Protein AF-A0A7T1HZ85-F1 (afdb_monomer_lite)

Foldseek 3Di:
DPLVVLLVVLQVLLVVLVVQLCVVVVVFFAAPVSCVVSPQDDPDPQWDFPLVSALVNAPNSLGATAEGECLQVFPVQADPWKHKFAQDDDPDVVVSVSRVSNDVSQQVSQHKHKYWFAAERHRHGDNHHHRGIDIAIKTFQADQVQRRITMITSDPVTNVLADAQVNQVPDQADDPPDPPDPDPPRDYDQVRLFSQLCVQQVHQAALFARDDSVQWGWAFLQDVVNRGDSHSLRTGTHGVLVNVCVVVLQWAADLPQQFIGGDPPDDSVNSNGPDRGNPSGPDHRDSVSRVVSVVVRD

Sequence (298 aa):
MTTSGAIQAERERRSEMWKAVQRIQVDRPLTADEVRQIGCYNGARGIWRDKASTAHLTPAGNGVCVGISSRGKYEDEIGEETGIYDYPSTKVPTYDQGDIDAMRAALSLEMPIFLIRDTNAQGAPVQGKGPRRRVDRVEFVADDPLSRSLIFTFSLGGRSDYRLPEDEQGSCFQERETKERQSTSKKRSQAAFRAAVISRYGERRCCLCDAPPEVIEAAHIVPVSNNGSDWSGNGLLVCRNHHALYDLGRWCLHPQHLEVVPATGHDLSSLQVIRSNVRHLRQSPDREALQWRWSRWA

Structure (mmCIF, N/CA/C/O backbone):
data_AF-A0A7T1HZ85-F1
#
_entry.id   AF-A0A7T1HZ85-F1
#
loop_
_atom_site.group_PDB
_atom_site.id
_atom_site.type_symbol
_atom_site.label_atom_id
_atom_site.label_alt_id
_atom_site.label_comp_id
_atom_site.label_asym_id
_atom_site.label_entity_id
_atom_site.label_seq_id
_atom_site.pdbx_PDB_ins_code
_atom_site.Cartn_x
_atom_site.Cartn_y
_atom_site.Cartn_z
_atom_site.occupancy
_atom_site.B_iso_or_equiv
_atom_site.auth_seq_id
_atom_site.auth_comp_id
_atom_site.auth_asym_id
_atom_site.auth_atom_id
_atom_site.pdbx_PDB_model_num
ATOM 1 N N . MET A 1 1 ? 28.005 -19.504 -8.881 1.00 55.91 1 MET A N 1
ATOM 2 C CA . MET A 1 1 ? 27.786 -18.265 -8.101 1.00 55.91 1 MET A CA 1
ATOM 3 C C . MET A 1 1 ? 26.893 -18.599 -6.920 1.00 55.91 1 MET A C 1
ATOM 5 O O . MET A 1 1 ? 25.975 -19.387 -7.098 1.00 55.91 1 MET A O 1
ATOM 9 N N . THR A 1 2 ? 27.169 -18.063 -5.731 1.00 71.25 2 THR A N 1
ATOM 10 C CA . THR A 1 2 ? 26.230 -18.154 -4.600 1.00 71.25 2 THR A CA 1
ATOM 11 C C . THR A 1 2 ? 24.975 -17.337 -4.920 1.00 71.25 2 THR A C 1
ATOM 13 O O . THR A 1 2 ? 25.056 -16.352 -5.657 1.00 71.25 2 THR A O 1
ATOM 16 N N . THR A 1 3 ? 23.818 -17.710 -4.366 1.00 75.62 3 THR A N 1
ATOM 17 C CA . THR A 1 3 ? 22.556 -16.968 -4.558 1.00 75.62 3 THR A CA 1
ATOM 18 C C . THR A 1 3 ? 22.708 -15.487 -4.195 1.00 75.62 3 THR A C 1
ATOM 20 O O . THR A 1 3 ? 22.220 -14.621 -4.911 1.00 75.62 3 THR A O 1
ATOM 23 N N . SER A 1 4 ? 23.480 -15.184 -3.145 1.00 81.50 4 SER A N 1
ATOM 24 C CA . SER A 1 4 ? 23.813 -13.811 -2.743 1.00 81.50 4 SER A CA 1
ATOM 25 C C . SER A 1 4 ? 24.600 -13.043 -3.819 1.00 81.50 4 SER A C 1
ATOM 27 O O . SER A 1 4 ? 24.253 -11.904 -4.122 1.00 81.50 4 SER A O 1
ATOM 29 N N . GLY A 1 5 ? 25.594 -13.669 -4.463 1.00 89.44 5 GLY A N 1
ATOM 30 C CA . GLY A 1 5 ? 26.354 -13.030 -5.543 1.00 89.44 5 GLY A CA 1
ATOM 31 C C . GLY A 1 5 ? 25.507 -12.740 -6.787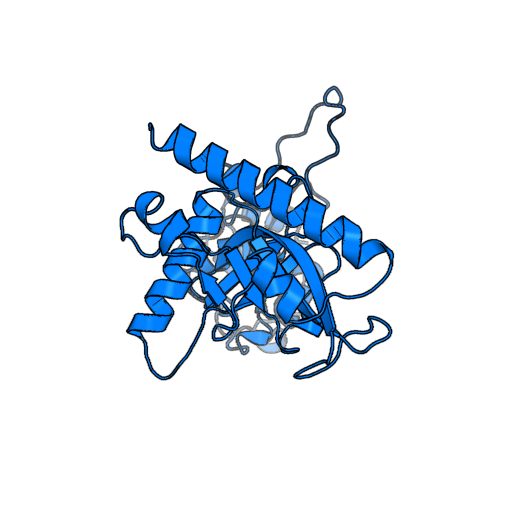 1.00 89.44 5 GLY A C 1
ATOM 32 O O . GLY A 1 5 ? 25.670 -11.699 -7.414 1.00 89.44 5 GLY A O 1
ATOM 33 N N . ALA A 1 6 ? 24.560 -13.623 -7.114 1.00 90.31 6 ALA A N 1
ATOM 34 C CA . ALA A 1 6 ? 23.644 -13.418 -8.235 1.00 90.31 6 ALA A CA 1
ATOM 35 C C . ALA A 1 6 ? 22.642 -12.275 -7.974 1.00 90.31 6 ALA A C 1
ATOM 37 O O . ALA A 1 6 ? 22.374 -11.469 -8.863 1.00 90.31 6 ALA A O 1
ATOM 38 N N . ILE A 1 7 ? 22.140 -12.157 -6.737 1.00 92.19 7 ILE A N 1
ATOM 39 C CA . ILE A 1 7 ? 21.288 -11.034 -6.313 1.00 92.19 7 ILE A CA 1
ATOM 40 C C . ILE A 1 7 ? 22.050 -9.708 -6.424 1.00 92.19 7 ILE A C 1
ATOM 42 O O . ILE A 1 7 ? 21.505 -8.733 -6.939 1.00 92.19 7 ILE A O 1
ATOM 46 N N . GLN A 1 8 ? 23.307 -9.666 -5.976 1.00 93.44 8 GLN A N 1
ATOM 47 C CA . GLN A 1 8 ? 24.131 -8.459 -6.054 1.00 93.44 8 GLN A CA 1
ATOM 48 C C . GLN A 1 8 ? 24.405 -8.039 -7.506 1.00 93.44 8 GLN A C 1
ATOM 50 O O . GLN A 1 8 ? 24.240 -6.867 -7.841 1.00 93.44 8 GLN A O 1
ATOM 55 N N . ALA A 1 9 ? 24.726 -8.991 -8.387 1.00 94.25 9 ALA A N 1
ATOM 56 C CA . ALA A 1 9 ? 24.907 -8.719 -9.813 1.00 94.25 9 ALA A CA 1
ATOM 57 C C . ALA A 1 9 ? 23.631 -8.146 -10.462 1.00 94.25 9 ALA A C 1
ATOM 59 O O . ALA A 1 9 ? 23.698 -7.207 -11.254 1.00 94.25 9 ALA A O 1
ATOM 60 N N . GLU A 1 10 ? 22.451 -8.655 -10.091 1.00 95.56 10 GLU A N 1
ATOM 61 C CA . GLU A 1 10 ? 21.177 -8.108 -10.570 1.00 95.56 10 GLU A CA 1
ATOM 62 C C . GLU A 1 10 ? 20.918 -6.686 -10.041 1.00 95.56 10 GLU A C 1
ATOM 64 O O . GLU A 1 10 ? 20.439 -5.831 -10.790 1.00 95.56 10 GLU A O 1
ATOM 69 N N . ARG A 1 11 ? 21.276 -6.386 -8.784 1.00 94.56 11 ARG A N 1
ATOM 70 C CA . ARG A 1 11 ? 21.202 -5.018 -8.234 1.00 94.56 11 ARG A CA 1
ATOM 71 C C . ARG A 1 11 ? 22.102 -4.052 -9.002 1.00 94.56 11 ARG A C 1
ATOM 73 O O . ARG A 1 11 ? 21.673 -2.943 -9.326 1.00 94.56 11 ARG A O 1
ATOM 80 N N . GLU A 1 12 ? 23.326 -4.471 -9.312 1.00 95.81 12 GLU A N 1
ATOM 81 C CA . GLU A 1 12 ? 24.286 -3.686 -10.096 1.00 95.81 12 GLU A CA 1
ATOM 82 C C . GLU A 1 12 ? 23.770 -3.430 -11.511 1.00 95.81 12 GLU A C 1
ATOM 84 O O . GLU A 1 12 ? 23.712 -2.272 -11.931 1.00 95.81 12 GLU A O 1
ATOM 89 N N . ARG A 1 13 ? 23.255 -4.464 -12.188 1.00 95.94 13 ARG A N 1
ATOM 90 C CA . ARG A 1 13 ? 22.614 -4.326 -13.502 1.00 95.94 13 ARG A CA 1
ATOM 91 C C . ARG A 1 13 ? 21.496 -3.283 -13.475 1.00 95.94 13 ARG A C 1
ATOM 93 O O . ARG A 1 13 ? 21.460 -2.389 -14.317 1.00 95.94 13 ARG A O 1
ATOM 100 N N . ARG A 1 14 ? 20.601 -3.333 -12.483 1.00 96.00 14 ARG A N 1
ATOM 101 C CA . ARG A 1 14 ? 19.508 -2.349 -12.354 1.00 96.00 14 ARG A CA 1
ATOM 102 C C . ARG A 1 14 ? 20.009 -0.942 -12.022 1.00 96.00 14 ARG A C 1
ATOM 104 O O . ARG A 1 14 ? 19.419 0.034 -12.480 1.00 96.00 14 ARG A O 1
ATOM 111 N N . SER A 1 15 ? 21.107 -0.815 -11.278 1.00 95.88 15 SER A N 1
ATOM 112 C CA . SER A 1 15 ? 21.771 0.475 -11.043 1.00 95.88 15 SER A CA 1
ATOM 113 C C . SER A 1 15 ? 22.301 1.083 -12.348 1.00 95.88 15 SER A C 1
ATOM 115 O O . SER A 1 15 ? 22.108 2.273 -12.606 1.00 95.88 15 SER A O 1
ATOM 117 N N . GLU A 1 16 ? 22.904 0.274 -13.220 1.00 97.50 16 GLU A N 1
ATOM 118 C CA . GLU A 1 16 ? 23.366 0.713 -14.543 1.00 97.50 16 GLU A CA 1
ATOM 119 C C . GLU A 1 16 ? 22.211 1.100 -15.469 1.00 97.50 16 GLU A C 1
ATOM 121 O O . GLU A 1 16 ? 22.266 2.153 -16.110 1.00 97.50 16 GLU A O 1
ATOM 126 N N . MET A 1 17 ? 21.134 0.309 -15.479 1.00 97.12 17 MET A N 1
ATOM 127 C CA . MET A 1 17 ? 19.901 0.631 -16.206 1.00 97.12 17 MET A CA 1
ATOM 128 C C . MET A 1 17 ? 19.331 1.979 -15.754 1.00 97.12 17 MET A C 1
ATOM 130 O O . MET A 1 17 ? 18.986 2.817 -16.587 1.00 97.12 17 MET A O 1
ATOM 134 N N . TRP A 1 18 ? 19.289 2.234 -14.441 1.00 97.12 18 TRP A N 1
ATOM 135 C CA . TRP A 1 18 ? 18.816 3.510 -13.905 1.00 97.12 18 TRP A CA 1
ATOM 136 C C . TRP A 1 18 ? 19.696 4.687 -14.337 1.00 97.12 18 TRP A C 1
ATOM 138 O O . TRP A 1 18 ? 19.176 5.703 -14.796 1.00 97.12 18 TRP A O 1
ATOM 148 N N . LYS A 1 19 ? 21.026 4.538 -14.292 1.00 97.00 19 LYS A N 1
ATOM 149 C CA . LYS A 1 19 ? 21.954 5.561 -14.805 1.00 97.00 19 LYS A CA 1
ATOM 150 C C . LYS A 1 19 ? 21.716 5.842 -16.292 1.00 97.00 19 LYS A C 1
ATOM 152 O O . LYS A 1 19 ? 21.763 7.000 -16.701 1.00 97.00 19 LYS A O 1
ATOM 157 N N . ALA A 1 20 ? 21.460 4.813 -17.103 1.00 97.44 20 ALA A N 1
ATOM 158 C CA . ALA A 1 20 ? 21.151 4.976 -18.524 1.00 97.44 20 ALA A CA 1
ATOM 159 C C . ALA A 1 20 ? 19.837 5.744 -18.743 1.00 97.44 20 ALA A C 1
ATOM 161 O O . ALA A 1 20 ? 19.798 6.658 -19.565 1.00 97.44 20 ALA A O 1
ATOM 162 N N . VAL A 1 21 ? 18.796 5.438 -17.958 1.00 97.12 21 VAL A N 1
ATOM 163 C CA . VAL A 1 21 ? 17.535 6.196 -17.958 1.00 97.12 21 VAL A CA 1
ATOM 164 C C . VAL A 1 21 ? 17.783 7.663 -17.615 1.00 97.12 21 VAL A C 1
ATOM 166 O O . VAL A 1 21 ? 17.348 8.538 -18.359 1.00 97.12 21 VAL A O 1
ATOM 169 N N . GLN A 1 22 ? 18.510 7.946 -16.531 1.00 96.44 22 GLN A N 1
ATOM 170 C CA . GLN A 1 22 ? 18.759 9.316 -16.068 1.00 96.44 22 GLN A CA 1
ATOM 171 C C . GLN A 1 22 ? 19.492 10.171 -17.109 1.00 96.44 22 GLN A C 1
ATOM 173 O O . GLN A 1 22 ? 19.129 11.330 -17.295 1.00 96.44 22 GLN A O 1
ATOM 178 N N . ARG A 1 23 ? 20.471 9.601 -17.827 1.00 96.69 23 ARG A N 1
ATOM 179 C CA . ARG A 1 23 ? 21.206 10.312 -18.890 1.00 96.69 23 ARG A CA 1
ATOM 180 C C . ARG A 1 23 ? 20.311 10.801 -20.026 1.00 96.69 23 ARG A C 1
ATOM 182 O O . ARG A 1 23 ? 20.637 11.803 -20.638 1.00 96.69 23 ARG A O 1
ATOM 189 N N . ILE A 1 24 ? 19.227 10.090 -20.330 1.00 95.81 24 ILE A N 1
ATOM 190 C CA . ILE A 1 24 ? 18.283 10.487 -21.385 1.00 95.81 24 ILE A CA 1
ATOM 191 C C . ILE A 1 24 ? 17.201 11.397 -20.797 1.00 95.81 24 ILE A C 1
ATOM 193 O O . ILE A 1 24 ? 16.845 12.419 -21.383 1.00 95.81 24 ILE A O 1
ATOM 197 N N . GLN A 1 25 ? 16.685 11.024 -19.623 1.00 94.25 25 GLN A N 1
ATOM 198 C CA . GLN A 1 25 ? 15.526 11.659 -19.004 1.00 94.25 25 GLN A CA 1
ATOM 199 C C . GLN A 1 25 ? 15.795 13.063 -18.458 1.00 94.25 25 GLN A C 1
ATOM 201 O O . GLN A 1 25 ? 14.840 13.795 -18.212 1.00 94.25 25 GLN A O 1
ATOM 206 N N . VAL A 1 26 ? 17.068 13.438 -18.285 1.00 93.00 26 VAL A N 1
ATOM 207 C CA . VAL A 1 26 ? 17.470 14.807 -17.932 1.00 93.00 26 VAL A CA 1
ATOM 208 C C . VAL A 1 26 ? 17.082 15.820 -19.015 1.00 93.00 26 VAL A C 1
ATOM 210 O O . VAL A 1 26 ? 16.655 16.920 -18.680 1.00 93.00 26 VAL A O 1
ATOM 213 N N . ASP A 1 27 ? 17.150 15.426 -20.290 1.00 92.81 27 ASP A N 1
ATOM 214 C CA . ASP A 1 27 ? 16.846 16.308 -21.422 1.00 92.81 27 ASP A CA 1
ATOM 215 C C . ASP A 1 27 ? 15.416 16.115 -21.931 1.00 92.81 27 ASP A C 1
ATOM 217 O O . ASP A 1 27 ? 14.747 17.067 -22.338 1.00 92.81 27 ASP A O 1
ATOM 221 N N . ARG A 1 28 ? 14.942 14.861 -21.964 1.00 93.62 28 ARG A N 1
ATOM 222 C CA . ARG A 1 28 ? 13.619 14.525 -22.500 1.00 93.62 28 ARG A CA 1
ATOM 223 C C . ARG A 1 28 ? 13.087 13.178 -22.014 1.00 93.62 28 ARG A C 1
ATOM 225 O O . ARG A 1 28 ? 13.854 12.249 -21.784 1.00 93.62 28 ARG A O 1
ATOM 232 N N . PRO A 1 29 ? 11.762 12.980 -22.024 1.00 94.00 29 PRO A N 1
ATOM 233 C CA . PRO A 1 29 ? 11.167 11.655 -21.890 1.00 94.00 29 PRO A CA 1
ATOM 234 C C . PRO A 1 29 ? 11.715 10.627 -22.900 1.00 94.00 29 PRO A C 1
ATOM 236 O O . PRO A 1 29 ? 11.998 10.940 -24.070 1.00 94.00 29 PRO A O 1
ATOM 239 N N . LEU A 1 30 ? 11.796 9.369 -22.468 1.00 95.81 30 LEU A N 1
ATOM 240 C CA . LEU A 1 30 ? 12.280 8.262 -23.287 1.00 95.81 30 LEU A CA 1
ATOM 241 C C . LEU A 1 30 ? 11.233 7.852 -24.329 1.00 95.81 30 LEU A C 1
ATOM 243 O O . LEU A 1 30 ? 10.028 8.032 -24.156 1.00 95.81 30 LEU A O 1
ATOM 247 N N . THR A 1 31 ? 11.678 7.279 -25.436 1.00 94.44 31 THR A N 1
ATOM 248 C CA . THR A 1 31 ? 10.821 6.535 -26.364 1.00 94.44 31 THR A CA 1
ATOM 249 C C . THR A 1 31 ? 10.589 5.116 -25.843 1.00 94.44 31 THR A C 1
ATOM 251 O O . THR A 1 31 ? 11.347 4.603 -25.022 1.00 94.44 31 THR A O 1
ATOM 254 N N . ALA A 1 32 ? 9.548 4.440 -26.336 1.00 92.06 32 ALA A N 1
ATOM 255 C CA . ALA A 1 32 ? 9.304 3.044 -25.966 1.00 92.06 32 ALA A CA 1
ATOM 256 C C . ALA A 1 32 ? 10.457 2.105 -26.372 1.00 92.06 32 ALA A C 1
ATOM 258 O O . ALA A 1 32 ? 10.652 1.084 -25.721 1.00 92.06 32 ALA A O 1
ATOM 259 N N . ASP A 1 33 ? 11.201 2.437 -27.431 1.00 94.25 33 ASP A N 1
ATOM 260 C CA . ASP A 1 33 ? 12.333 1.632 -27.889 1.00 94.25 33 ASP A CA 1
ATOM 261 C C . ASP A 1 33 ? 13.553 1.792 -26.977 1.00 94.25 33 ASP A C 1
ATOM 263 O O . ASP A 1 33 ? 14.119 0.798 -26.540 1.00 94.25 33 ASP A O 1
ATOM 267 N N . GLU A 1 34 ? 13.876 3.021 -26.565 1.00 96.06 34 GLU A N 1
ATOM 268 C CA . GLU A 1 34 ? 14.946 3.283 -25.589 1.00 96.06 34 GLU A CA 1
ATOM 269 C C . GLU A 1 34 ? 14.701 2.536 -24.268 1.00 96.06 34 GLU A C 1
ATOM 271 O O . GLU A 1 34 ? 15.607 1.901 -23.733 1.00 96.06 34 GLU A O 1
ATOM 276 N N . VAL A 1 35 ? 13.457 2.530 -23.770 1.00 95.06 35 VAL A N 1
ATOM 277 C CA . VAL A 1 35 ? 13.087 1.776 -22.557 1.00 95.06 35 VAL A CA 1
ATOM 278 C C . VAL A 1 35 ? 13.312 0.265 -22.731 1.00 95.06 35 VAL A C 1
ATOM 280 O O . VAL A 1 35 ? 13.737 -0.402 -21.782 1.00 95.06 35 VAL A O 1
ATOM 283 N N . ARG A 1 36 ? 13.053 -0.282 -23.929 1.00 94.31 36 ARG A N 1
ATOM 284 C CA . ARG A 1 36 ? 13.295 -1.700 -24.249 1.00 94.31 36 ARG A CA 1
ATOM 285 C C . ARG A 1 36 ? 14.775 -2.020 -24.371 1.00 94.31 36 ARG A C 1
ATOM 287 O O . ARG A 1 36 ? 15.202 -3.025 -23.818 1.00 94.31 36 ARG A O 1
ATOM 294 N N . GLN A 1 37 ? 15.543 -1.174 -25.055 1.00 94.88 37 GLN A N 1
ATOM 295 C CA . GLN A 1 37 ? 16.983 -1.357 -25.247 1.00 94.88 37 GLN A CA 1
ATOM 296 C C . GLN A 1 37 ? 17.743 -1.316 -23.917 1.00 94.88 37 GLN A C 1
ATOM 298 O O . GLN A 1 37 ? 18.643 -2.121 -23.703 1.00 94.88 37 GLN A O 1
ATOM 303 N N . ILE A 1 38 ? 17.342 -0.434 -22.994 1.00 96.06 38 ILE A N 1
ATOM 304 C CA . ILE A 1 38 ? 17.891 -0.400 -21.628 1.00 96.06 38 ILE A CA 1
ATOM 305 C C . ILE A 1 38 ? 17.455 -1.641 -20.824 1.00 96.06 38 ILE A C 1
ATOM 307 O O . ILE A 1 38 ? 18.130 -2.044 -19.882 1.00 96.06 38 ILE A O 1
ATOM 311 N N . GLY A 1 39 ? 16.333 -2.267 -21.188 1.00 94.19 39 GLY A N 1
ATOM 312 C CA . GLY A 1 39 ? 15.799 -3.464 -20.535 1.00 94.19 39 GLY A CA 1
ATOM 313 C C . GLY A 1 39 ? 14.816 -3.181 -19.396 1.00 94.19 39 GLY A C 1
ATOM 314 O O . GLY A 1 39 ? 14.358 -4.118 -18.740 1.00 94.19 39 GLY A O 1
ATOM 315 N N . CYS A 1 40 ? 14.458 -1.914 -19.150 1.00 93.19 40 CYS A N 1
ATOM 316 C CA . CYS A 1 40 ? 13.533 -1.527 -18.077 1.00 93.19 40 CYS A CA 1
ATOM 317 C C . CYS A 1 40 ? 12.125 -2.096 -18.291 1.00 93.19 40 CYS A C 1
ATOM 319 O O . CYS A 1 40 ? 11.410 -2.366 -17.327 1.00 93.19 40 CYS A O 1
ATOM 321 N N . TYR A 1 41 ? 11.708 -2.269 -19.549 1.00 92.56 41 TYR A N 1
ATOM 322 C CA . TYR A 1 41 ? 10.375 -2.764 -19.877 1.00 92.56 41 TYR A CA 1
ATOM 323 C C . TYR A 1 41 ? 10.309 -3.343 -21.288 1.00 92.56 41 TYR A C 1
ATOM 325 O O . TYR A 1 41 ? 10.796 -2.712 -22.220 1.00 92.56 41 TYR A O 1
ATOM 333 N N . ASN A 1 42 ? 9.627 -4.479 -21.477 1.00 87.75 42 ASN A N 1
ATOM 334 C CA . ASN A 1 42 ? 9.455 -5.089 -22.804 1.00 87.75 42 ASN A CA 1
ATOM 335 C C . ASN A 1 42 ? 7.992 -5.279 -23.244 1.00 87.75 42 ASN A C 1
ATOM 337 O O . ASN A 1 42 ? 7.618 -6.280 -23.845 1.00 87.75 42 ASN A O 1
ATOM 341 N N . GLY A 1 43 ? 7.131 -4.297 -22.956 1.00 69.00 43 GLY A N 1
ATOM 342 C CA . GLY A 1 43 ? 5.795 -4.216 -23.569 1.00 69.00 43 GLY A CA 1
ATOM 343 C C . GLY A 1 43 ? 4.772 -5.249 -23.084 1.00 69.00 43 GLY A C 1
ATOM 344 O O . GLY A 1 43 ? 3.754 -5.454 -23.745 1.00 69.00 43 GLY A O 1
ATOM 345 N N . ALA A 1 44 ? 5.016 -5.879 -21.937 1.00 63.16 44 ALA A N 1
ATOM 346 C CA . ALA A 1 44 ? 4.104 -6.841 -21.334 1.00 63.16 44 ALA A CA 1
ATOM 347 C C . ALA A 1 44 ? 2.806 -6.184 -20.803 1.00 63.16 44 ALA A C 1
ATOM 349 O O . ALA A 1 44 ? 2.604 -4.968 -20.886 1.00 63.16 44 ALA A O 1
ATOM 350 N N . ARG A 1 45 ? 1.867 -7.003 -20.310 1.00 70.19 45 ARG A N 1
ATOM 351 C CA . ARG A 1 45 ? 0.503 -6.636 -19.864 1.00 70.19 45 ARG A CA 1
ATOM 352 C C . ARG A 1 45 ? 0.478 -5.812 -18.561 1.00 70.19 45 ARG A C 1
ATOM 354 O O . ARG A 1 45 ? -0.253 -6.139 -17.642 1.00 70.19 45 ARG A O 1
ATOM 361 N N . GLY A 1 46 ? 1.271 -4.748 -18.472 1.00 83.88 46 GLY A N 1
ATOM 362 C CA . GLY A 1 46 ? 1.439 -3.958 -17.251 1.00 83.88 46 GLY A CA 1
ATOM 363 C C . GLY A 1 46 ? 2.724 -4.332 -16.525 1.00 83.88 46 GLY A C 1
ATOM 364 O O . GLY A 1 46 ? 3.506 -3.438 -16.241 1.00 83.88 46 GLY A O 1
ATOM 365 N N . ILE A 1 47 ? 3.039 -5.620 -16.387 1.00 89.88 47 ILE A N 1
ATOM 366 C CA . ILE A 1 47 ? 4.188 -6.107 -15.606 1.00 89.88 47 ILE A CA 1
ATOM 367 C C . ILE A 1 47 ? 5.214 -6.784 -16.517 1.00 89.88 47 ILE A C 1
ATOM 369 O O . ILE A 1 47 ? 4.864 -7.645 -17.320 1.00 89.88 47 ILE A O 1
ATOM 373 N N . TRP A 1 48 ? 6.484 -6.399 -16.398 1.00 92.44 48 TRP A N 1
ATOM 374 C CA . TRP A 1 48 ? 7.618 -6.990 -17.104 1.00 92.44 48 TRP A CA 1
ATOM 375 C C . TRP A 1 48 ? 8.525 -7.742 -16.129 1.00 92.44 48 TRP A C 1
ATOM 377 O O . TRP A 1 48 ? 9.066 -7.163 -15.184 1.00 92.44 48 TRP A O 1
ATOM 387 N N . ARG A 1 49 ? 8.729 -9.031 -16.412 1.00 90.06 49 ARG A N 1
ATOM 388 C CA . ARG A 1 49 ? 9.647 -9.921 -15.697 1.00 90.06 49 ARG A CA 1
ATOM 389 C C . ARG A 1 49 ? 10.705 -10.443 -16.660 1.00 90.06 49 ARG A C 1
ATOM 391 O O . ARG A 1 49 ? 10.386 -11.098 -17.651 1.00 90.06 49 ARG A O 1
ATOM 398 N N . ASP A 1 50 ? 11.967 -10.166 -16.362 1.00 88.12 50 ASP A N 1
ATOM 399 C CA . ASP A 1 50 ? 13.094 -10.645 -17.161 1.00 88.12 50 ASP A CA 1
ATOM 400 C C . ASP A 1 50 ? 13.448 -12.076 -16.743 1.00 88.12 50 ASP A C 1
ATOM 402 O O . ASP A 1 50 ? 14.403 -12.322 -16.004 1.00 88.12 50 ASP A O 1
ATOM 406 N N . LYS A 1 51 ? 12.615 -13.036 -17.161 1.00 88.56 51 LYS A N 1
ATOM 407 C CA . LYS A 1 51 ? 12.756 -14.446 -16.769 1.00 88.56 51 LYS A CA 1
ATOM 408 C C . LYS A 1 51 ? 14.104 -15.029 -17.203 1.00 88.56 51 LYS A C 1
ATOM 410 O O . LYS A 1 51 ? 14.672 -15.826 -16.464 1.00 88.56 51 LYS A O 1
ATOM 415 N N . ALA A 1 52 ? 14.624 -14.616 -18.360 1.00 87.88 52 ALA A N 1
ATOM 416 C CA . ALA A 1 52 ? 15.908 -15.091 -18.870 1.00 87.88 52 ALA A CA 1
ATOM 417 C C . ALA A 1 52 ? 17.052 -14.756 -17.903 1.00 87.88 52 ALA A C 1
ATOM 419 O O . ALA A 1 52 ? 17.841 -15.635 -17.560 1.00 87.88 52 ALA A O 1
ATOM 420 N N . SER A 1 53 ? 17.082 -13.520 -17.402 1.00 87.31 53 SER A N 1
ATOM 421 C CA . SER A 1 53 ? 18.139 -13.067 -16.494 1.00 87.31 53 SER A CA 1
ATOM 422 C C . SER A 1 53 ? 17.874 -13.420 -15.030 1.00 87.31 53 SER A C 1
ATOM 424 O O . SER A 1 53 ? 18.819 -13.564 -14.267 1.00 87.31 53 SER A O 1
ATOM 426 N N . THR A 1 54 ? 16.612 -13.570 -14.608 1.00 92.56 54 THR A N 1
ATOM 427 C CA . THR A 1 54 ? 16.260 -13.595 -13.171 1.00 92.56 54 THR A CA 1
ATOM 428 C C . THR A 1 54 ? 15.582 -14.873 -12.676 1.00 92.56 54 THR A C 1
ATOM 430 O O . THR A 1 54 ? 15.371 -14.999 -11.472 1.00 92.56 54 THR A O 1
ATOM 433 N N . ALA A 1 55 ? 15.251 -15.848 -13.536 1.00 91.56 55 ALA A N 1
ATOM 434 C CA . ALA A 1 55 ? 14.555 -17.072 -13.103 1.00 91.56 55 ALA A CA 1
ATOM 435 C C . ALA A 1 55 ? 15.289 -17.805 -11.971 1.00 91.56 55 ALA A C 1
ATOM 437 O O . ALA A 1 55 ? 14.663 -18.215 -10.995 1.00 91.56 55 ALA A O 1
ATOM 438 N N . HIS A 1 56 ? 16.616 -17.900 -12.069 1.00 90.75 56 HIS A N 1
ATOM 439 C CA . HIS A 1 56 ? 17.473 -18.572 -11.092 1.00 90.75 56 HIS A CA 1
ATOM 440 C C . HIS A 1 56 ? 17.522 -17.882 -9.715 1.00 90.75 56 HIS A C 1
ATOM 442 O O . HIS A 1 56 ? 18.002 -18.481 -8.756 1.00 90.75 56 HIS A O 1
ATOM 448 N N . LEU A 1 57 ? 17.027 -16.643 -9.601 1.00 89.94 57 LEU A N 1
ATOM 449 C CA . LEU A 1 57 ? 16.942 -15.900 -8.339 1.00 89.94 57 LEU A CA 1
ATOM 450 C C . LEU A 1 57 ? 15.693 -16.261 -7.524 1.00 89.94 57 LEU A C 1
ATOM 452 O O . LEU A 1 57 ? 15.564 -15.841 -6.378 1.00 89.94 57 LEU A O 1
ATOM 456 N N . THR A 1 58 ? 14.756 -17.009 -8.112 1.00 87.94 58 THR A N 1
ATOM 457 C CA . THR A 1 58 ? 13.463 -17.326 -7.496 1.00 87.94 58 THR A CA 1
ATOM 458 C C . THR A 1 58 ? 13.255 -18.838 -7.419 1.00 87.94 58 THR A C 1
ATOM 460 O O . THR A 1 58 ? 13.478 -19.511 -8.425 1.00 87.94 58 THR A O 1
ATOM 463 N N . PRO A 1 59 ? 12.760 -19.395 -6.295 1.00 82.62 59 PRO A N 1
ATOM 464 C CA . PRO A 1 59 ? 12.552 -20.842 -6.165 1.00 82.62 59 PRO A CA 1
ATOM 465 C C . PRO A 1 59 ? 11.621 -21.432 -7.233 1.00 82.62 59 PRO A C 1
ATOM 467 O O . PRO A 1 59 ? 11.869 -22.515 -7.748 1.00 82.62 59 PRO A O 1
ATOM 470 N N . ALA A 1 60 ? 10.568 -20.695 -7.602 1.00 83.50 60 ALA A N 1
ATOM 471 C CA . ALA A 1 60 ? 9.590 -21.115 -8.608 1.00 83.50 60 ALA A CA 1
ATOM 472 C C . ALA A 1 60 ? 10.061 -20.901 -10.061 1.00 83.50 60 ALA A C 1
ATOM 474 O O . ALA A 1 60 ? 9.339 -21.232 -11.000 1.00 83.50 60 ALA A O 1
ATOM 475 N N . GLY A 1 61 ? 11.232 -20.290 -10.277 1.00 86.69 61 GLY A N 1
ATOM 476 C CA . GLY A 1 61 ? 11.730 -19.972 -11.616 1.00 86.69 61 GLY A CA 1
ATOM 477 C C . GLY A 1 61 ? 10.905 -18.919 -12.368 1.00 86.69 61 GLY A C 1
ATOM 478 O O . GLY A 1 61 ? 11.086 -18.761 -13.575 1.00 86.69 61 GLY A O 1
ATOM 479 N N . ASN A 1 62 ? 9.994 -18.207 -11.696 1.00 86.56 62 ASN A N 1
ATOM 480 C CA . ASN A 1 62 ? 9.121 -17.196 -12.304 1.00 86.56 62 ASN A CA 1
ATOM 481 C C . ASN A 1 62 ? 9.847 -15.879 -12.622 1.00 86.56 62 ASN A C 1
ATOM 483 O O . ASN A 1 62 ? 9.333 -15.087 -13.415 1.00 86.56 62 ASN A O 1
ATOM 487 N N . GLY A 1 63 ? 11.053 -15.690 -12.079 1.00 91.50 63 GLY A N 1
ATOM 488 C CA . GLY A 1 63 ? 11.849 -14.481 -12.248 1.00 91.50 63 GLY A CA 1
ATOM 489 C C . GLY A 1 63 ? 11.399 -13.353 -11.327 1.00 91.50 63 GLY A C 1
ATOM 490 O O . GLY A 1 63 ? 10.430 -13.475 -10.583 1.00 91.50 63 GLY A O 1
ATOM 491 N N . VAL A 1 64 ? 12.124 -12.244 -11.380 1.00 94.31 64 VAL A N 1
ATOM 492 C CA . VAL A 1 64 ? 11.886 -11.054 -10.563 1.00 94.31 64 VAL A CA 1
ATOM 493 C C . VAL A 1 64 ? 11.292 -9.967 -11.452 1.00 94.31 64 VAL A C 1
ATOM 495 O O . VAL A 1 64 ? 11.755 -9.746 -12.574 1.00 94.31 64 VAL A O 1
ATOM 498 N N . CYS A 1 65 ? 10.273 -9.263 -10.957 1.00 94.88 65 CYS A N 1
ATOM 499 C CA . CYS A 1 65 ? 9.721 -8.100 -11.645 1.00 94.88 65 CYS A CA 1
ATOM 500 C C . CYS A 1 65 ? 10.829 -7.062 -11.879 1.00 94.88 65 CYS A C 1
ATOM 502 O O . CYS A 1 65 ? 11.592 -6.751 -10.963 1.00 94.88 65 CYS A O 1
ATOM 504 N N . VAL A 1 66 ? 10.936 -6.546 -13.105 1.00 95.38 66 VAL A N 1
ATOM 505 C CA . VAL A 1 66 ? 11.904 -5.505 -13.493 1.00 95.38 66 VAL A CA 1
ATOM 506 C C . VAL A 1 66 ? 11.199 -4.176 -13.714 1.00 95.38 66 VAL A C 1
ATOM 508 O O . VAL A 1 66 ? 11.715 -3.145 -13.296 1.00 95.38 66 VAL A O 1
ATOM 511 N N . GLY A 1 67 ? 10.014 -4.185 -14.324 1.00 94.38 67 GLY A N 1
ATOM 512 C CA . GLY A 1 67 ? 9.277 -2.956 -14.582 1.00 94.38 67 GLY A CA 1
ATOM 513 C C . GLY A 1 67 ? 7.770 -3.139 -14.538 1.00 94.38 67 GLY A C 1
ATOM 514 O O . GLY A 1 67 ? 7.243 -4.176 -14.934 1.00 94.38 67 GLY A O 1
ATOM 515 N N . ILE A 1 68 ? 7.082 -2.102 -14.084 1.00 92.94 68 ILE A N 1
ATOM 516 C CA . ILE A 1 68 ? 5.625 -2.007 -14.033 1.00 92.94 68 ILE A CA 1
ATOM 517 C C . ILE A 1 68 ? 5.185 -0.787 -14.832 1.00 92.94 68 ILE A C 1
ATOM 519 O O . ILE A 1 68 ? 5.878 0.221 -14.873 1.00 92.94 68 ILE A O 1
ATOM 523 N N . SER A 1 69 ? 4.034 -0.856 -15.482 1.00 89.56 69 SER A N 1
ATOM 524 C CA . SER A 1 69 ? 3.465 0.258 -16.236 1.00 89.56 69 SER A CA 1
ATOM 525 C C . SER A 1 69 ? 2.144 0.671 -15.617 1.00 89.56 69 SER A C 1
ATOM 527 O O . SER A 1 69 ? 1.290 -0.186 -15.372 1.00 89.56 69 SER A O 1
ATOM 529 N N . SER A 1 70 ? 1.979 1.977 -15.385 1.00 79.00 70 SER A N 1
ATOM 530 C CA . SER A 1 70 ? 0.739 2.522 -14.829 1.00 79.00 70 SER A CA 1
ATOM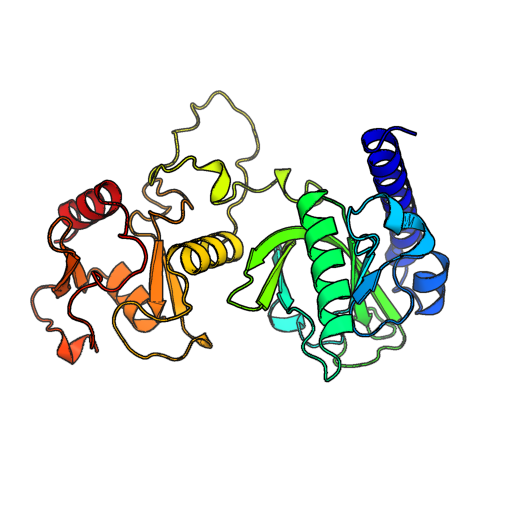 531 C C . SER A 1 70 ? -0.393 2.556 -15.858 1.00 79.00 70 SER A C 1
ATOM 533 O O . SER A 1 70 ? -1.557 2.466 -15.481 1.00 79.00 70 SER A O 1
ATOM 535 N N . ARG A 1 71 ? -0.062 2.696 -17.153 1.00 68.69 71 ARG A N 1
ATOM 536 C CA . ARG A 1 71 ? -1.007 2.882 -18.276 1.00 68.69 71 ARG A CA 1
ATOM 537 C C . ARG A 1 71 ? -2.098 3.939 -18.006 1.00 68.69 71 ARG A C 1
ATOM 539 O O . ARG A 1 71 ? -3.196 3.829 -18.543 1.00 68.69 71 ARG A O 1
ATOM 546 N N . GLY A 1 72 ? -1.817 4.919 -17.147 1.00 58.88 72 GLY A N 1
ATOM 547 C CA . GLY A 1 72 ? -2.771 5.946 -16.715 1.00 58.88 72 GLY A CA 1
ATOM 548 C C . GLY A 1 72 ? -3.790 5.516 -15.645 1.00 58.88 72 GLY A C 1
ATOM 549 O O . GLY A 1 72 ? -4.583 6.345 -15.229 1.00 58.88 72 GLY A O 1
ATOM 550 N N . LYS A 1 73 ? -3.788 4.258 -15.171 1.00 59.31 73 LYS A N 1
ATOM 551 C CA . LYS A 1 73 ? -4.765 3.753 -14.179 1.00 59.31 73 LYS A CA 1
ATOM 552 C C . LYS A 1 73 ? -4.492 4.234 -12.743 1.00 59.31 73 LYS A C 1
ATOM 554 O O . LYS A 1 73 ? -5.409 4.272 -11.939 1.00 59.31 73 LYS A O 1
ATOM 559 N N . TYR A 1 74 ? -3.248 4.599 -12.440 1.00 59.16 74 TYR A N 1
ATOM 560 C CA . TYR A 1 74 ? -2.783 4.879 -11.074 1.00 59.16 74 TYR A CA 1
ATOM 561 C C . TYR A 1 74 ? -2.321 6.324 -10.869 1.00 59.16 74 TYR A C 1
ATOM 563 O O . TYR A 1 74 ? -1.705 6.617 -9.856 1.00 59.16 74 TYR A O 1
ATOM 571 N N . GLU A 1 75 ? -2.536 7.233 -11.826 1.00 59.66 75 GLU A N 1
ATOM 572 C CA . GLU A 1 75 ? -1.971 8.590 -11.716 1.00 59.66 75 GLU A CA 1
ATOM 573 C C . GLU A 1 75 ? -2.508 9.360 -10.503 1.00 59.66 75 GLU A C 1
ATOM 575 O O . GLU A 1 75 ? -1.731 10.065 -9.867 1.00 59.66 75 GLU A O 1
ATOM 580 N N . ASP A 1 76 ? -3.766 9.127 -10.123 1.00 57.22 76 ASP A N 1
ATOM 581 C CA . ASP A 1 76 ? -4.396 9.757 -8.955 1.00 57.22 76 ASP A CA 1
ATOM 582 C C . ASP A 1 76 ? -4.087 9.035 -7.625 1.00 57.22 76 ASP A C 1
ATOM 584 O O . ASP A 1 76 ? -4.275 9.597 -6.548 1.00 57.22 76 ASP A O 1
ATOM 588 N N . GLU A 1 77 ? -3.604 7.788 -7.680 1.00 59.56 77 GLU A N 1
ATOM 589 C CA . GLU A 1 77 ? -3.300 6.945 -6.506 1.00 59.56 77 GLU A CA 1
ATOM 590 C C . GLU A 1 77 ? -1.796 6.901 -6.176 1.00 59.56 77 GLU A C 1
ATOM 592 O O . GLU A 1 77 ? -1.370 6.307 -5.180 1.00 59.56 77 GLU A O 1
ATOM 597 N N . ILE A 1 78 ? -0.972 7.525 -7.019 1.00 66.44 78 ILE A N 1
ATOM 598 C CA . ILE A 1 78 ? 0.466 7.673 -6.820 1.00 66.44 78 ILE A CA 1
ATOM 599 C C . ILE A 1 78 ? 0.703 9.006 -6.111 1.00 66.44 78 ILE A C 1
ATOM 601 O O . ILE A 1 78 ? 0.706 10.066 -6.733 1.00 66.44 78 ILE A O 1
ATOM 605 N N . GLY A 1 79 ? 0.918 8.942 -4.797 1.00 66.62 79 GLY A N 1
ATOM 606 C CA . GLY A 1 79 ? 1.359 10.095 -4.019 1.00 66.62 79 GLY A CA 1
ATOM 607 C C . GLY A 1 79 ? 2.801 10.497 -4.345 1.00 66.62 79 GLY A C 1
ATOM 608 O O . GLY A 1 79 ? 3.513 9.820 -5.089 1.00 66.62 79 GLY A O 1
ATOM 609 N N . GLU A 1 80 ? 3.261 11.594 -3.741 1.00 67.75 80 GLU A N 1
ATOM 610 C CA . GLU A 1 80 ? 4.624 12.107 -3.952 1.00 67.75 80 GLU A CA 1
ATOM 611 C C . GLU A 1 80 ? 5.713 11.146 -3.442 1.00 67.75 80 GLU A C 1
ATOM 613 O O . GLU A 1 80 ? 6.802 11.085 -4.012 1.00 67.75 80 GLU A O 1
ATOM 618 N N . GLU A 1 81 ? 5.421 10.367 -2.393 1.00 76.00 81 GLU A N 1
ATOM 619 C CA . GLU A 1 81 ? 6.407 9.493 -1.740 1.00 76.00 81 GLU A CA 1
ATOM 620 C C . GLU A 1 81 ? 6.145 7.996 -1.938 1.00 76.00 81 GLU A C 1
ATOM 622 O O . GLU A 1 81 ? 7.087 7.212 -2.076 1.00 76.00 81 GLU A O 1
ATOM 627 N N . THR A 1 82 ? 4.876 7.588 -1.961 1.00 85.50 82 THR A N 1
ATOM 628 C CA . THR A 1 82 ? 4.457 6.187 -2.097 1.00 85.50 82 THR A CA 1
ATOM 629 C C . THR A 1 82 ? 3.307 6.050 -3.083 1.00 85.50 82 THR A C 1
ATOM 631 O O . THR A 1 82 ? 2.466 6.942 -3.176 1.00 85.50 82 THR A O 1
ATOM 634 N N . GLY A 1 83 ? 3.226 4.906 -3.756 1.00 87.75 83 GLY A N 1
ATOM 635 C CA . GLY A 1 83 ? 2.103 4.540 -4.615 1.00 87.75 83 GLY A CA 1
ATOM 636 C C . GLY A 1 83 ? 1.636 3.109 -4.374 1.00 87.75 83 GLY A C 1
ATOM 637 O O . GLY A 1 83 ? 2.330 2.306 -3.744 1.00 87.75 83 GLY A O 1
ATOM 638 N N . ILE A 1 84 ? 0.447 2.796 -4.881 1.00 88.69 84 ILE A N 1
ATOM 639 C CA . ILE A 1 84 ? -0.148 1.458 -4.840 1.00 88.69 84 ILE A CA 1
ATOM 640 C C . ILE A 1 84 ? -0.203 0.909 -6.267 1.00 88.69 84 ILE A C 1
ATOM 642 O O . ILE A 1 84 ? -0.462 1.641 -7.221 1.00 88.69 84 ILE A O 1
ATOM 646 N N . TYR A 1 85 ? 0.086 -0.381 -6.427 1.00 90.06 85 TYR A N 1
ATOM 647 C CA . TYR A 1 85 ? -0.042 -1.089 -7.694 1.00 90.06 85 TYR A CA 1
ATOM 648 C C . TYR A 1 85 ? -0.870 -2.356 -7.502 1.00 90.06 85 TYR A C 1
ATOM 650 O O . TYR A 1 85 ? -0.464 -3.256 -6.761 1.00 90.06 85 TYR A O 1
ATOM 658 N N . ASP A 1 86 ? -2.015 -2.447 -8.178 1.00 87.94 86 ASP A N 1
ATOM 659 C CA . ASP A 1 86 ? -2.860 -3.638 -8.077 1.00 87.94 86 ASP A CA 1
ATOM 660 C C . ASP A 1 86 ? -2.200 -4.849 -8.730 1.00 87.94 86 ASP A C 1
ATOM 662 O O . ASP A 1 86 ? -1.529 -4.769 -9.763 1.00 87.94 86 ASP A O 1
ATOM 666 N N . TYR A 1 87 ? -2.498 -6.014 -8.181 1.00 86.06 87 TYR A N 1
ATOM 667 C CA . TYR A 1 87 ? -2.256 -7.272 -8.849 1.00 86.06 87 TYR A CA 1
ATOM 668 C C . TYR A 1 87 ? -3.018 -7.351 -10.172 1.00 86.06 87 TYR A C 1
ATOM 670 O O . TYR A 1 87 ? -4.159 -6.880 -10.278 1.00 86.06 87 TYR A O 1
ATOM 678 N N . PRO A 1 88 ? -2.450 -8.047 -11.169 1.00 82.69 88 PRO A N 1
ATOM 679 C CA . PRO A 1 88 ? -3.179 -8.350 -12.382 1.00 82.69 88 PRO A CA 1
ATOM 680 C C . PRO A 1 88 ? -4.438 -9.165 -12.049 1.00 82.69 88 PRO A C 1
ATOM 682 O O . PRO A 1 88 ? -4.466 -10.018 -11.157 1.00 82.69 88 PRO A O 1
ATOM 685 N N . SER A 1 89 ? -5.511 -8.852 -12.768 1.00 75.81 89 SER A N 1
ATOM 686 C CA . SER A 1 89 ? -6.770 -9.590 -12.750 1.00 75.81 89 SER A CA 1
ATOM 687 C C . SER A 1 89 ? -7.207 -9.745 -14.199 1.00 75.81 89 SER A C 1
ATOM 689 O O . SER A 1 89 ? -7.906 -8.898 -14.761 1.00 75.81 89 SER A O 1
ATOM 691 N N . THR A 1 90 ? -6.665 -10.762 -14.862 1.00 70.69 90 THR A N 1
ATOM 692 C CA . THR A 1 90 ? -6.917 -11.044 -16.272 1.00 70.69 90 THR A CA 1
ATOM 693 C C . THR A 1 90 ? -7.722 -12.328 -16.433 1.00 70.69 90 THR A C 1
ATOM 695 O O . THR A 1 90 ? -7.960 -13.088 -15.499 1.00 70.69 90 THR A O 1
ATOM 698 N N . LYS A 1 91 ? -8.166 -12.598 -17.666 1.00 66.31 91 LYS A N 1
ATOM 699 C CA . LYS A 1 91 ? -8.908 -13.825 -17.993 1.00 66.31 91 LYS A CA 1
ATOM 700 C C . LYS A 1 91 ? -8.049 -15.101 -17.912 1.00 66.31 91 LYS A C 1
ATOM 702 O O . LYS A 1 91 ? -8.581 -16.178 -18.155 1.00 66.31 91 LYS A O 1
ATOM 707 N N . VAL A 1 92 ? -6.743 -15.000 -17.628 1.00 68.62 92 VAL A N 1
ATOM 708 C CA . VAL A 1 92 ? -5.805 -16.137 -17.580 1.00 68.62 92 VAL A CA 1
ATOM 709 C C . VAL A 1 92 ? -5.134 -16.203 -16.195 1.00 68.62 92 VAL A C 1
ATOM 711 O O . VAL A 1 92 ? -4.034 -15.674 -16.024 1.00 68.62 92 VAL A O 1
ATOM 714 N N . PRO A 1 93 ? -5.755 -16.882 -15.210 1.00 65.31 93 PRO A N 1
ATOM 715 C CA . PRO A 1 93 ? -5.327 -16.839 -13.805 1.00 65.31 93 PRO A CA 1
ATOM 716 C C . PRO A 1 93 ? -3.899 -17.338 -13.540 1.00 65.31 93 PRO A C 1
ATOM 718 O O . PRO A 1 93 ? -3.215 -16.840 -12.651 1.00 65.31 93 PRO A O 1
ATOM 721 N N . THR A 1 94 ? -3.414 -18.313 -14.313 1.00 63.59 94 THR A N 1
ATOM 722 C CA . THR A 1 94 ? -2.058 -18.871 -14.152 1.00 63.59 94 THR A CA 1
ATOM 723 C C . THR A 1 94 ? -0.962 -17.880 -14.534 1.00 63.59 94 THR A C 1
ATOM 725 O O . THR A 1 94 ? 0.117 -17.890 -13.944 1.00 63.59 94 THR A O 1
ATOM 728 N N . TYR A 1 95 ? -1.229 -17.009 -15.509 1.00 63.50 95 TYR A N 1
ATOM 729 C CA . TYR A 1 95 ? -0.297 -15.960 -15.908 1.00 63.50 95 TYR A CA 1
ATOM 730 C C . TYR A 1 95 ? -0.220 -14.876 -14.830 1.00 63.50 95 TYR A C 1
ATOM 732 O O . TYR A 1 95 ? 0.878 -14.469 -14.453 1.00 63.50 95 TYR A O 1
ATOM 740 N N . ASP A 1 96 ? -1.380 -14.490 -14.290 1.00 79.81 96 ASP A N 1
ATOM 741 C CA . ASP A 1 96 ? -1.482 -13.517 -13.204 1.00 79.81 96 ASP A CA 1
ATOM 742 C C . ASP A 1 96 ? -0.684 -13.973 -11.980 1.00 79.81 96 ASP A C 1
ATOM 744 O O . ASP A 1 96 ? 0.048 -13.176 -11.401 1.00 79.81 96 ASP A O 1
ATOM 748 N N . GLN A 1 97 ? -0.741 -15.265 -11.636 1.00 83.56 97 GLN A N 1
ATOM 749 C CA . GLN A 1 97 ? 0.045 -15.805 -10.526 1.00 83.56 97 GLN A CA 1
ATOM 750 C C . GLN A 1 97 ? 1.552 -15.641 -10.753 1.00 83.56 97 GLN A C 1
ATOM 752 O O . GLN A 1 97 ? 2.263 -15.225 -9.846 1.00 83.56 97 GLN A O 1
ATOM 757 N N . GLY A 1 98 ? 2.043 -15.897 -11.968 1.00 86.94 98 GLY A N 1
ATOM 758 C 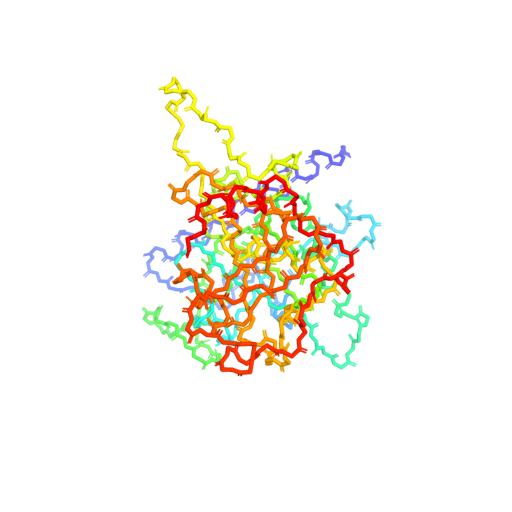CA . GLY A 1 98 ? 3.463 -15.733 -12.281 1.00 86.94 98 GLY A CA 1
ATOM 759 C C . GLY A 1 98 ? 3.947 -14.280 -12.215 1.00 86.94 98 GLY A C 1
ATOM 760 O O . GLY A 1 98 ? 5.106 -14.043 -11.871 1.00 86.94 98 GLY A O 1
ATOM 761 N N . ASP A 1 99 ? 3.083 -13.318 -12.538 1.00 89.31 99 ASP A N 1
ATOM 762 C CA . ASP A 1 99 ? 3.381 -11.891 -12.406 1.00 89.31 99 ASP A CA 1
ATOM 763 C C . ASP A 1 99 ? 3.330 -11.445 -10.932 1.00 89.31 99 ASP A C 1
ATOM 765 O O . ASP A 1 99 ? 4.244 -10.758 -10.477 1.00 89.31 99 ASP A O 1
ATOM 769 N N . ILE A 1 100 ? 2.332 -11.902 -10.162 1.00 90.19 100 ILE A N 1
ATOM 770 C CA . ILE A 1 100 ? 2.237 -11.665 -8.709 1.00 90.19 100 ILE A CA 1
ATOM 771 C C . ILE A 1 100 ? 3.468 -12.232 -7.993 1.00 90.19 100 ILE A C 1
ATOM 773 O O . ILE A 1 100 ? 4.084 -11.539 -7.185 1.00 90.19 100 ILE A O 1
ATOM 777 N N . ASP A 1 101 ? 3.871 -13.461 -8.320 1.00 91.69 101 ASP A N 1
ATOM 778 C CA . ASP A 1 101 ? 5.059 -14.100 -7.752 1.00 91.69 101 ASP A CA 1
ATOM 779 C C . ASP A 1 101 ? 6.327 -13.298 -8.063 1.00 91.69 101 ASP A C 1
ATOM 781 O O . ASP A 1 101 ? 7.174 -13.118 -7.191 1.00 91.69 101 ASP A O 1
ATOM 785 N N . ALA A 1 102 ? 6.450 -12.769 -9.285 1.00 92.94 102 ALA A N 1
ATOM 786 C CA . ALA A 1 102 ? 7.597 -11.958 -9.683 1.00 92.94 102 ALA A CA 1
ATOM 787 C C . ALA A 1 102 ? 7.640 -10.604 -8.954 1.00 92.94 102 ALA A C 1
ATOM 789 O O . ALA A 1 102 ? 8.724 -10.117 -8.617 1.00 92.94 102 ALA A O 1
ATOM 790 N N . MET A 1 103 ? 6.482 -9.990 -8.697 1.00 93.88 103 MET A N 1
ATOM 791 C CA . MET A 1 103 ? 6.391 -8.764 -7.902 1.00 93.88 103 MET A CA 1
ATOM 792 C C . MET A 1 103 ? 6.716 -9.022 -6.424 1.00 93.88 103 MET A C 1
ATOM 794 O O . MET A 1 103 ? 7.513 -8.292 -5.837 1.00 93.88 103 MET A O 1
ATOM 798 N N . ARG A 1 104 ? 6.180 -10.100 -5.835 1.00 94.44 104 ARG A N 1
ATOM 799 C CA . ARG A 1 104 ? 6.512 -10.524 -4.464 1.00 94.44 104 ARG A CA 1
ATOM 800 C C . ARG A 1 104 ? 7.979 -10.907 -4.312 1.00 94.44 104 ARG A C 1
ATOM 802 O O . ARG A 1 104 ? 8.577 -10.606 -3.285 1.00 94.44 104 ARG A O 1
ATOM 809 N N . ALA A 1 105 ? 8.583 -11.511 -5.334 1.00 94.81 105 ALA A N 1
ATOM 810 C CA . ALA A 1 105 ? 10.018 -11.762 -5.357 1.00 94.81 105 ALA A CA 1
ATOM 811 C C . ALA A 1 105 ? 10.816 -10.450 -5.334 1.00 94.81 105 ALA A C 1
ATOM 813 O O . ALA A 1 105 ? 11.807 -10.363 -4.618 1.00 94.81 105 ALA A O 1
ATOM 814 N N . ALA A 1 106 ? 10.377 -9.416 -6.062 1.00 95.38 106 ALA A N 1
ATOM 815 C CA . ALA A 1 106 ? 11.019 -8.103 -6.009 1.00 95.38 106 ALA A CA 1
ATOM 816 C C . ALA A 1 106 ? 10.907 -7.460 -4.615 1.00 95.38 106 ALA A C 1
ATOM 818 O O . ALA A 1 106 ? 11.900 -6.920 -4.138 1.00 95.38 106 ALA A O 1
ATOM 819 N N . LEU A 1 107 ? 9.755 -7.583 -3.941 1.00 94.69 107 LEU A N 1
ATOM 820 C CA . LEU A 1 107 ? 9.584 -7.157 -2.545 1.00 94.69 107 LEU A CA 1
ATOM 821 C C . LEU A 1 107 ? 10.516 -7.929 -1.598 1.00 94.69 107 LEU A C 1
ATOM 823 O O . LEU A 1 107 ? 11.291 -7.325 -0.868 1.00 94.69 107 LEU A O 1
ATOM 827 N N . SER A 1 108 ? 10.476 -9.264 -1.633 1.00 93.06 108 SER A N 1
ATOM 828 C CA . SER A 1 108 ? 11.262 -10.116 -0.729 1.00 93.06 108 SER A CA 1
ATOM 829 C C . SER A 1 108 ? 12.769 -9.962 -0.914 1.00 93.06 108 SER A C 1
ATOM 831 O O . SER A 1 108 ? 13.521 -10.182 0.031 1.00 93.06 108 SER A O 1
ATOM 833 N N . LEU A 1 109 ? 13.214 -9.652 -2.131 1.00 93.06 109 LEU A N 1
ATOM 834 C CA . LEU A 1 109 ? 14.619 -9.417 -2.442 1.00 93.06 109 LEU A CA 1
ATOM 835 C C . LEU A 1 109 ? 15.017 -7.947 -2.283 1.00 93.06 109 LEU A C 1
ATOM 837 O O . LEU A 1 109 ? 16.165 -7.643 -2.594 1.00 93.06 109 LEU A O 1
ATOM 841 N N . GLU A 1 110 ? 14.106 -7.058 -1.861 1.00 94.12 110 GLU A N 1
ATOM 842 C CA . GLU A 1 110 ? 14.295 -5.597 -1.782 1.00 94.12 110 GLU A CA 1
ATOM 843 C C . GLU A 1 110 ? 14.914 -5.033 -3.072 1.00 94.12 110 GLU A C 1
ATOM 845 O O . GLU A 1 110 ? 15.906 -4.297 -3.067 1.00 94.12 110 GLU A O 1
ATOM 850 N N . MET A 1 111 ? 14.405 -5.501 -4.212 1.00 94.50 111 MET A N 1
ATOM 851 C CA . MET A 1 111 ? 14.987 -5.251 -5.521 1.00 94.50 111 MET A CA 1
ATOM 852 C C . MET A 1 111 ? 14.302 -4.043 -6.175 1.00 94.50 111 MET A C 1
ATOM 854 O O . MET A 1 111 ? 13.082 -4.073 -6.361 1.00 94.50 111 MET A O 1
ATOM 858 N N . PRO A 1 112 ? 15.052 -3.009 -6.603 1.00 95.50 112 PRO A N 1
ATOM 859 C CA . PRO A 1 112 ? 14.453 -1.853 -7.260 1.00 95.50 112 PRO A CA 1
ATOM 860 C C . PRO A 1 112 ? 13.847 -2.249 -8.605 1.00 95.50 112 PRO A C 1
ATOM 862 O O . PRO A 1 112 ? 14.411 -3.069 -9.325 1.00 95.50 112 PRO A O 1
ATOM 865 N N . ILE A 1 113 ? 12.727 -1.647 -8.977 1.00 96.19 113 ILE A N 1
ATOM 866 C CA . ILE A 1 113 ? 12.040 -1.839 -10.258 1.00 96.19 113 ILE A CA 1
ATOM 867 C C . ILE A 1 113 ? 11.832 -0.490 -10.955 1.00 96.19 113 ILE A C 1
ATOM 869 O O . ILE A 1 113 ? 12.082 0.572 -10.385 1.00 96.19 113 ILE A O 1
ATOM 873 N N . PHE A 1 114 ? 11.346 -0.530 -12.192 1.00 96.06 114 PHE A N 1
ATOM 874 C CA . PHE A 1 114 ? 11.087 0.656 -13.002 1.00 96.06 114 PHE A CA 1
ATOM 875 C C . PHE A 1 114 ? 9.589 0.875 -13.212 1.00 96.06 114 PHE A C 1
ATOM 877 O O . PHE A 1 114 ? 8.923 0.065 -13.857 1.00 96.06 114 PHE A O 1
ATOM 884 N N . LEU A 1 115 ? 9.061 1.985 -12.701 1.00 94.19 115 LEU A N 1
ATOM 885 C CA . LEU A 1 115 ? 7.709 2.444 -12.993 1.00 94.19 115 LEU A CA 1
ATOM 886 C C . LEU A 1 115 ? 7.702 3.214 -14.313 1.00 94.19 115 LEU A C 1
ATOM 888 O O . LEU A 1 115 ? 8.390 4.220 -14.460 1.00 94.19 115 LEU A O 1
ATOM 892 N N . ILE A 1 116 ? 6.898 2.750 -15.263 1.00 93.12 116 ILE A N 1
ATOM 893 C CA . ILE A 1 116 ? 6.777 3.295 -16.611 1.00 93.12 116 ILE A CA 1
ATOM 894 C C . ILE A 1 116 ? 5.447 4.040 -16.737 1.00 93.12 116 ILE A C 1
ATOM 896 O O . ILE A 1 116 ? 4.374 3.424 -16.729 1.00 93.12 116 ILE A O 1
ATOM 900 N N . ARG A 1 117 ? 5.526 5.360 -16.902 1.00 90.81 117 ARG A N 1
ATOM 901 C CA . ARG A 1 117 ? 4.381 6.259 -17.090 1.00 90.81 117 ARG A CA 1
ATOM 902 C C . ARG A 1 117 ? 4.368 6.800 -18.512 1.00 90.81 117 ARG A C 1
ATOM 904 O O . ARG A 1 117 ? 5.395 7.240 -19.030 1.00 90.81 117 ARG A O 1
ATOM 911 N N . ASP A 1 118 ? 3.215 6.728 -19.159 1.00 90.31 118 ASP A N 1
ATOM 912 C CA . ASP A 1 118 ? 3.010 7.281 -20.491 1.00 90.31 118 ASP A CA 1
ATOM 913 C C . ASP A 1 118 ? 2.980 8.813 -20.423 1.00 90.31 118 ASP A C 1
ATOM 915 O O . ASP A 1 118 ? 2.310 9.392 -19.573 1.00 90.31 118 ASP A O 1
ATOM 919 N N . THR A 1 119 ? 3.716 9.478 -21.317 1.00 90.50 119 THR A N 1
ATOM 920 C CA . THR A 1 119 ? 3.779 10.943 -21.377 1.00 90.50 119 THR A CA 1
ATOM 921 C C . THR A 1 119 ? 3.617 11.472 -22.798 1.00 90.50 119 THR A C 1
ATOM 923 O O . THR A 1 119 ? 3.864 10.766 -23.787 1.00 90.50 119 THR A O 1
ATOM 926 N N . ASN A 1 120 ? 3.206 12.736 -22.909 1.00 90.19 120 ASN A N 1
ATOM 927 C CA . ASN A 1 120 ? 3.275 13.490 -24.158 1.00 90.19 120 ASN A CA 1
ATOM 928 C C . ASN A 1 120 ? 4.735 13.858 -24.507 1.00 90.19 120 ASN A C 1
ATOM 930 O O . ASN A 1 120 ? 5.677 13.527 -23.785 1.00 90.19 120 ASN A O 1
ATOM 934 N N . ALA A 1 121 ? 4.946 14.539 -25.636 1.00 87.94 121 ALA A N 1
ATOM 935 C CA . ALA A 1 121 ? 6.291 14.917 -26.079 1.00 87.94 121 ALA A CA 1
ATOM 936 C C . ALA A 1 121 ? 7.009 15.870 -25.101 1.00 87.94 121 ALA A C 1
ATOM 938 O O . ALA A 1 121 ? 8.234 15.859 -25.034 1.00 87.94 121 ALA A O 1
ATOM 939 N N . GLN A 1 122 ? 6.244 16.650 -24.336 1.00 84.06 122 GLN A N 1
ATOM 940 C CA . GLN A 1 122 ? 6.707 17.629 -23.353 1.00 84.06 122 GLN A CA 1
ATOM 941 C C . GLN A 1 122 ? 6.930 17.017 -21.957 1.00 84.06 122 GLN A C 1
ATOM 943 O O . GLN A 1 122 ? 7.410 17.703 -21.063 1.00 84.06 122 GLN A O 1
ATOM 948 N N . GLY A 1 123 ? 6.602 15.735 -21.758 1.00 84.56 123 GLY A N 1
ATOM 949 C CA . GLY A 1 123 ? 6.808 15.020 -20.495 1.00 84.56 123 GLY A CA 1
ATOM 950 C C . GLY A 1 123 ? 5.656 15.082 -19.498 1.00 84.56 123 GLY A C 1
ATOM 951 O O . GLY A 1 123 ? 5.791 14.524 -18.409 1.00 84.56 123 GLY A O 1
ATOM 952 N N . ALA A 1 124 ? 4.519 15.678 -19.862 1.00 86.56 124 ALA A N 1
ATOM 953 C CA . ALA A 1 124 ? 3.324 15.614 -19.028 1.00 86.56 124 ALA A CA 1
ATOM 954 C C . ALA A 1 124 ? 2.689 14.210 -19.104 1.00 86.56 124 ALA A C 1
ATOM 956 O O . ALA A 1 124 ? 2.685 13.623 -20.196 1.00 86.56 124 ALA A O 1
ATOM 957 N N . PRO A 1 125 ? 2.159 13.672 -17.989 1.00 84.75 125 PRO A N 1
ATOM 958 C CA . PRO A 1 125 ? 1.440 12.399 -17.973 1.00 84.75 125 PRO A CA 1
ATOM 959 C C . PRO A 1 125 ? 0.241 12.416 -18.926 1.00 84.75 125 PRO A C 1
ATOM 961 O O . PRO A 1 125 ? -0.353 13.470 -19.164 1.00 84.75 125 PRO A O 1
ATOM 964 N N . VAL A 1 126 ? -0.096 11.261 -19.502 1.00 85.25 126 VAL A N 1
ATOM 965 C CA . VAL A 1 126 ? -1.278 11.117 -20.358 1.00 85.25 126 VAL A CA 1
ATOM 966 C C . VAL A 1 126 ? -2.070 9.869 -20.000 1.00 85.25 126 VAL A C 1
ATOM 968 O O . VAL A 1 126 ? -1.519 8.785 -19.812 1.00 85.25 126 VAL A O 1
ATOM 971 N N . GLN A 1 127 ? -3.395 10.003 -20.020 1.00 76.88 127 GLN A N 1
ATOM 972 C CA . GLN A 1 127 ? -4.292 8.861 -19.924 1.00 76.88 127 GLN A CA 1
ATOM 973 C C . GLN A 1 127 ? -4.241 8.063 -21.236 1.00 76.88 127 GLN A C 1
ATOM 975 O O . GLN A 1 127 ? -4.680 8.523 -22.291 1.00 76.88 127 GLN A O 1
ATOM 980 N N . GLY A 1 128 ? -3.671 6.859 -21.181 1.00 76.12 128 GLY A N 1
ATOM 981 C CA . GLY A 1 128 ? -3.530 5.965 -22.330 1.00 76.12 128 GLY A CA 1
ATOM 982 C C . GLY A 1 128 ? -2.119 5.934 -22.920 1.00 76.12 128 GLY A C 1
ATOM 983 O O . GLY A 1 128 ? -1.126 6.152 -22.235 1.00 76.12 128 GLY A O 1
ATOM 984 N N . LYS A 1 129 ? -2.007 5.571 -24.203 1.00 83.00 129 LYS A N 1
ATOM 985 C CA . LYS A 1 129 ? -0.705 5.322 -24.840 1.00 83.00 129 LYS A CA 1
ATOM 986 C C . LYS A 1 129 ? -0.078 6.629 -25.324 1.00 83.00 129 LYS A C 1
ATOM 988 O O . LYS A 1 129 ? -0.405 7.116 -26.403 1.00 83.00 129 LYS A O 1
ATOM 993 N N . GLY A 1 130 ? 0.878 7.143 -24.560 1.00 85.62 130 GLY A N 1
ATOM 994 C CA . GLY A 1 130 ? 1.659 8.317 -24.933 1.00 85.62 130 GLY A CA 1
ATOM 995 C C . GLY A 1 130 ? 2.730 8.005 -25.986 1.00 85.62 130 GLY A C 1
ATOM 996 O O . GLY A 1 130 ? 3.150 6.846 -26.133 1.00 85.62 130 GLY A O 1
ATOM 997 N N . PRO A 1 131 ? 3.231 9.016 -26.717 1.00 89.88 131 PRO A N 1
ATOM 998 C CA . PRO A 1 131 ? 4.396 8.873 -27.594 1.00 89.88 131 PRO A CA 1
ATOM 999 C C . PRO A 1 131 ? 5.708 8.675 -26.818 1.00 89.88 131 PRO A C 1
ATOM 1001 O O . PRO A 1 131 ? 6.682 8.171 -27.378 1.00 89.88 131 PRO A O 1
ATOM 1004 N N . ARG A 1 132 ? 5.745 9.054 -25.535 1.00 93.25 132 ARG A N 1
ATOM 1005 C CA . ARG A 1 132 ? 6.940 9.028 -24.689 1.00 93.25 132 ARG A CA 1
ATOM 1006 C C . ARG A 1 132 ? 6.697 8.338 -23.350 1.00 93.25 132 ARG A C 1
ATOM 1008 O O . ARG A 1 132 ? 5.560 8.004 -23.020 1.00 93.25 132 ARG A O 1
ATOM 1015 N N . ARG A 1 133 ? 7.772 8.020 -22.632 1.00 92.94 133 ARG A N 1
ATOM 1016 C CA . ARG A 1 133 ? 7.770 7.333 -21.342 1.00 92.94 133 ARG A CA 1
ATOM 1017 C C . ARG A 1 133 ? 8.609 8.106 -20.341 1.00 92.94 133 ARG A C 1
ATOM 1019 O O . ARG A 1 133 ? 9.767 8.421 -20.613 1.00 92.94 133 ARG A O 1
ATOM 1026 N N . ARG A 1 134 ? 8.022 8.358 -19.176 1.00 93.25 134 ARG A N 1
ATOM 1027 C CA . ARG A 1 134 ? 8.766 8.664 -17.962 1.00 93.25 134 ARG A CA 1
ATOM 1028 C C . ARG A 1 134 ? 9.003 7.362 -17.208 1.00 93.25 134 ARG A C 1
ATOM 1030 O O . ARG A 1 134 ? 8.090 6.552 -17.063 1.00 93.25 134 ARG A O 1
ATOM 1037 N N . VAL A 1 135 ? 10.235 7.157 -16.782 1.00 94.50 135 VAL A N 1
ATOM 1038 C CA . VAL A 1 135 ? 10.693 5.984 -16.055 1.00 94.50 135 VAL A CA 1
ATOM 1039 C C . VAL A 1 135 ? 11.209 6.445 -14.706 1.00 94.50 135 VAL A C 1
ATOM 1041 O O . VAL A 1 135 ? 12.112 7.276 -14.641 1.00 94.50 135 VAL A O 1
ATOM 1044 N N . ASP A 1 136 ? 10.658 5.899 -13.633 1.00 93.75 136 ASP A N 1
ATOM 1045 C CA . ASP A 1 136 ? 11.095 6.195 -12.272 1.00 93.75 136 ASP A CA 1
ATOM 1046 C C . ASP A 1 136 ? 11.555 4.901 -11.597 1.00 93.75 136 ASP A C 1
ATOM 1048 O O . ASP A 1 136 ? 10.926 3.851 -11.748 1.00 93.75 136 ASP A O 1
ATOM 1052 N N . ARG A 1 137 ? 12.666 4.962 -10.860 1.00 95.12 137 ARG A N 1
ATOM 1053 C CA . ARG A 1 137 ? 13.100 3.859 -9.999 1.00 95.12 137 ARG A CA 1
ATOM 1054 C C . ARG A 1 137 ? 12.210 3.833 -8.760 1.00 95.12 137 ARG A C 1
ATOM 1056 O O . ARG A 1 137 ? 12.131 4.833 -8.054 1.00 95.12 137 ARG A O 1
ATOM 1063 N N . VAL A 1 138 ? 11.603 2.687 -8.481 1.00 95.31 138 VAL A N 1
ATOM 1064 C CA . VAL A 1 138 ? 10.780 2.463 -7.287 1.00 95.31 138 VAL A CA 1
ATOM 1065 C C . VAL A 1 138 ? 11.155 1.148 -6.614 1.00 95.31 138 VAL A C 1
ATOM 1067 O O . VAL A 1 138 ? 11.829 0.309 -7.210 1.00 95.31 138 VAL A O 1
ATOM 1070 N N . GLU A 1 139 ? 10.716 0.949 -5.380 1.00 95.31 139 GLU A N 1
ATOM 1071 C CA . GLU A 1 139 ? 10.903 -0.301 -4.638 1.00 95.31 139 GLU A CA 1
ATOM 1072 C C . GLU A 1 139 ? 9.607 -0.675 -3.922 1.00 95.31 139 GLU A C 1
ATOM 1074 O O . GLU A 1 139 ? 8.939 0.203 -3.373 1.00 95.31 139 GLU A O 1
ATOM 1079 N N . PHE A 1 140 ? 9.225 -1.955 -3.941 1.00 95.12 140 PHE A N 1
ATOM 1080 C CA . PHE A 1 140 ? 8.086 -2.423 -3.152 1.00 95.12 140 PHE A CA 1
ATOM 1081 C C . PHE A 1 140 ? 8.462 -2.463 -1.671 1.00 95.12 140 PHE A C 1
ATOM 1083 O O . PHE A 1 140 ? 9.522 -2.969 -1.319 1.00 95.12 140 PHE A O 1
ATOM 1090 N N . VAL A 1 141 ? 7.574 -1.967 -0.811 1.00 93.94 141 VAL A N 1
ATOM 1091 C CA . VAL A 1 141 ? 7.802 -1.880 0.641 1.00 93.94 141 VAL A CA 1
ATOM 1092 C C . VAL A 1 141 ? 6.824 -2.720 1.457 1.00 93.94 141 VAL A C 1
ATOM 1094 O O . VAL A 1 141 ? 7.158 -3.105 2.571 1.00 93.94 141 VAL A O 1
ATOM 1097 N N . ALA A 1 142 ? 5.636 -3.023 0.926 1.00 92.19 142 ALA A N 1
ATOM 1098 C CA . ALA A 1 142 ? 4.634 -3.833 1.619 1.00 92.19 142 ALA A CA 1
ATOM 1099 C C . ALA A 1 142 ? 3.680 -4.533 0.642 1.00 92.19 142 ALA A C 1
ATOM 1101 O O . ALA A 1 142 ? 3.427 -4.024 -0.452 1.00 92.19 142 ALA A O 1
ATOM 1102 N N . ASP A 1 143 ? 3.134 -5.675 1.071 1.00 92.12 143 ASP A N 1
ATOM 1103 C CA . ASP A 1 143 ? 2.160 -6.485 0.333 1.00 92.12 143 ASP A CA 1
ATOM 1104 C C . ASP A 1 143 ? 0.783 -6.471 1.015 1.00 92.12 143 ASP A C 1
ATOM 1106 O O . ASP A 1 143 ? 0.683 -6.729 2.215 1.00 92.12 143 ASP A O 1
ATOM 1110 N N . ASP A 1 144 ? -0.280 -6.205 0.252 1.00 90.19 144 ASP A N 1
ATOM 1111 C CA . ASP A 1 144 ? -1.675 -6.307 0.692 1.00 90.19 144 ASP A CA 1
ATOM 1112 C C . ASP A 1 144 ? -2.427 -7.325 -0.186 1.00 90.19 144 ASP A C 1
ATOM 1114 O O . ASP A 1 144 ? -3.110 -6.961 -1.153 1.00 90.19 144 ASP A O 1
ATOM 1118 N N . PRO A 1 145 ? -2.331 -8.629 0.127 1.00 88.00 145 PRO A N 1
ATOM 1119 C CA . PRO A 1 145 ? -2.964 -9.668 -0.677 1.00 88.00 145 PRO A CA 1
ATOM 1120 C C . PRO A 1 145 ? -4.497 -9.612 -0.641 1.00 88.00 145 PRO A C 1
ATOM 1122 O O . PRO A 1 145 ? -5.137 -10.061 -1.592 1.00 88.00 145 PRO A O 1
ATOM 1125 N N . LEU A 1 146 ? -5.089 -9.069 0.429 1.00 86.19 146 LEU A N 1
ATOM 1126 C CA . LEU A 1 146 ? -6.542 -8.969 0.591 1.00 86.19 146 LEU A CA 1
ATOM 1127 C C . LEU A 1 146 ? -7.116 -7.825 -0.246 1.00 86.19 146 LEU A C 1
ATOM 1129 O O . LEU A 1 146 ? -8.160 -8.002 -0.875 1.00 86.19 146 LEU A O 1
ATOM 1133 N N . SER A 1 147 ? -6.412 -6.694 -0.328 1.00 84.38 147 SER A N 1
ATOM 1134 C CA . SER A 1 147 ? -6.732 -5.639 -1.300 1.00 84.38 147 SER A CA 1
ATOM 1135 C C . SER A 1 147 ? -6.225 -5.946 -2.711 1.00 84.38 147 SER A C 1
ATOM 1137 O O . SER A 1 147 ? -6.562 -5.215 -3.637 1.00 84.38 147 SER A O 1
ATOM 1139 N N . ARG A 1 148 ? -5.472 -7.042 -2.887 1.00 89.12 148 ARG A N 1
ATOM 1140 C CA . ARG A 1 148 ? -4.825 -7.450 -4.141 1.00 89.12 148 ARG A CA 1
ATOM 1141 C C . ARG A 1 148 ? -3.904 -6.366 -4.701 1.00 89.12 148 ARG A C 1
ATOM 1143 O O . ARG A 1 148 ? -4.007 -6.029 -5.877 1.00 89.12 148 ARG A O 1
ATOM 1150 N N . SER A 1 149 ? -3.005 -5.831 -3.885 1.00 90.44 149 SER A N 1
ATOM 1151 C CA . SER A 1 149 ? -2.104 -4.751 -4.294 1.00 90.44 149 SER A CA 1
ATOM 1152 C C . SER A 1 149 ? -0.763 -4.796 -3.570 1.00 90.44 149 SER A C 1
ATOM 1154 O O . SER A 1 149 ? -0.676 -5.280 -2.446 1.00 90.44 149 SER A O 1
ATOM 1156 N N . LEU A 1 150 ? 0.267 -4.220 -4.184 1.00 92.69 150 LEU A N 1
ATOM 1157 C CA . LEU A 1 150 ? 1.560 -3.940 -3.560 1.00 92.69 150 LEU A CA 1
ATOM 1158 C C . LEU A 1 150 ? 1.755 -2.437 -3.394 1.00 92.69 150 LEU A C 1
ATOM 1160 O O . LEU A 1 150 ? 1.287 -1.641 -4.206 1.00 92.69 150 LEU A O 1
ATOM 1164 N N . ILE A 1 151 ? 2.491 -2.060 -2.357 1.00 92.25 151 ILE A N 1
ATOM 1165 C CA . ILE A 1 151 ? 2.829 -0.671 -2.054 1.00 92.25 151 ILE A CA 1
ATOM 1166 C C . ILE A 1 151 ? 4.287 -0.453 -2.431 1.00 92.25 151 ILE A C 1
ATOM 1168 O O . ILE A 1 151 ? 5.147 -1.254 -2.060 1.00 92.25 151 ILE A O 1
ATOM 1172 N N . PHE A 1 152 ? 4.573 0.627 -3.151 1.00 93.44 152 PHE A N 1
ATOM 1173 C CA . PHE A 1 152 ? 5.926 1.006 -3.544 1.00 93.44 152 PHE A CA 1
ATOM 1174 C C . PHE A 1 152 ? 6.283 2.424 -3.101 1.00 93.44 152 PHE A C 1
ATOM 1176 O O . PHE A 1 152 ? 5.410 3.242 -2.815 1.00 93.44 152 PHE A O 1
ATOM 1183 N N . THR A 1 153 ? 7.580 2.718 -3.075 1.00 93.06 153 THR A N 1
ATOM 1184 C CA . THR A 1 153 ? 8.145 4.041 -2.785 1.00 93.06 153 THR A CA 1
ATOM 1185 C C . THR A 1 153 ? 9.038 4.535 -3.920 1.00 93.06 153 THR A C 1
ATOM 1187 O O . THR A 1 153 ? 9.677 3.733 -4.603 1.00 93.06 153 THR A O 1
ATOM 1190 N N . PHE A 1 154 ? 9.109 5.857 -4.094 1.00 91.25 154 PHE A N 1
ATOM 1191 C CA . PHE A 1 154 ? 10.100 6.528 -4.948 1.00 91.25 154 PHE A CA 1
ATOM 1192 C C . PHE A 1 154 ? 11.430 6.800 -4.230 1.00 91.25 154 PHE A C 1
ATOM 1194 O O . PHE A 1 154 ? 12.386 7.265 -4.854 1.00 91.25 154 PHE A O 1
ATOM 1201 N N . SER A 1 155 ? 11.500 6.541 -2.921 1.00 89.88 155 SER A N 1
ATOM 1202 C CA . SER A 1 155 ? 12.684 6.829 -2.118 1.00 89.88 155 SER A CA 1
ATOM 1203 C C . SER A 1 155 ? 13.890 6.008 -2.572 1.00 89.88 155 SER A C 1
ATOM 1205 O O . SER A 1 155 ? 13.784 4.815 -2.870 1.00 89.88 155 SER A O 1
ATOM 1207 N N . LEU A 1 156 ? 15.069 6.635 -2.623 1.00 86.69 156 LEU A N 1
ATOM 1208 C CA . LEU A 1 156 ? 16.271 5.958 -3.111 1.00 86.69 156 LEU A CA 1
ATOM 1209 C C . LEU A 1 156 ? 16.746 4.855 -2.161 1.00 86.69 156 LEU A C 1
ATOM 1211 O O . LEU A 1 156 ? 17.156 3.802 -2.654 1.00 86.69 156 LEU A O 1
ATOM 1215 N N . GLY A 1 157 ? 16.625 5.061 -0.845 1.00 85.88 157 GLY A N 1
ATOM 1216 C CA . GLY A 1 157 ? 16.875 4.028 0.161 1.00 85.88 157 GLY A CA 1
ATOM 1217 C C . GLY A 1 157 ? 15.761 2.981 0.245 1.00 85.88 157 GLY A C 1
ATOM 1218 O O . GLY A 1 157 ? 15.900 1.998 0.965 1.00 85.88 157 GLY A O 1
ATOM 1219 N N . GLY A 1 158 ? 14.672 3.135 -0.518 1.00 88.12 158 GLY A N 1
ATOM 1220 C CA . GLY A 1 158 ? 13.633 2.117 -0.626 1.00 88.12 158 GLY A CA 1
ATOM 1221 C C . GLY A 1 158 ? 13.017 1.809 0.734 1.00 88.12 158 GLY A C 1
ATOM 1222 O O . GLY A 1 158 ? 12.635 2.722 1.469 1.00 88.12 158 GLY A O 1
ATOM 1223 N N . ARG A 1 159 ? 12.961 0.525 1.092 1.00 86.31 159 ARG A N 1
ATOM 1224 C CA . ARG A 1 159 ? 12.476 0.045 2.391 1.00 86.31 159 ARG A CA 1
ATOM 1225 C C . ARG A 1 159 ? 13.235 0.641 3.583 1.00 86.31 159 ARG A C 1
ATOM 1227 O O . ARG A 1 159 ? 12.617 0.875 4.620 1.00 86.31 159 ARG A O 1
ATOM 1234 N N . SER A 1 160 ? 14.539 0.924 3.467 1.00 87.06 160 SER A N 1
ATOM 1235 C CA . SER A 1 160 ? 15.344 1.380 4.614 1.00 87.06 160 SER A CA 1
ATOM 1236 C C . SER A 1 160 ? 14.943 2.757 5.138 1.00 87.06 160 SER A C 1
ATOM 1238 O O . SER A 1 160 ? 15.164 3.047 6.315 1.00 87.06 160 SER A O 1
ATOM 1240 N N . ASP A 1 161 ? 14.327 3.579 4.288 1.00 87.69 161 ASP A N 1
ATOM 1241 C CA . ASP A 1 161 ? 13.866 4.924 4.641 1.00 87.69 161 ASP A CA 1
ATOM 1242 C C . ASP A 1 161 ? 12.561 4.904 5.446 1.00 87.69 161 ASP A C 1
ATOM 1244 O O . ASP A 1 161 ? 12.164 5.928 6.008 1.00 87.69 161 ASP A O 1
ATOM 1248 N N . TYR A 1 162 ? 11.909 3.741 5.533 1.00 87.25 162 TYR A N 1
ATOM 1249 C CA . TYR A 1 162 ? 10.659 3.552 6.250 1.00 87.25 162 TYR A CA 1
ATOM 1250 C C . TYR A 1 162 ? 10.851 2.752 7.538 1.00 87.25 162 TYR A C 1
ATOM 1252 O O . TYR A 1 162 ? 11.751 1.917 7.685 1.00 87.25 162 TYR A O 1
ATOM 1260 N N . ARG A 1 163 ? 9.966 3.041 8.489 1.00 87.56 163 ARG A N 1
ATOM 1261 C CA . ARG A 1 163 ? 9.654 2.190 9.633 1.00 87.56 163 ARG A CA 1
ATOM 1262 C C . ARG A 1 163 ? 8.318 1.526 9.320 1.00 87.56 163 ARG A C 1
ATOM 1264 O O . ARG A 1 163 ? 7.314 2.220 9.159 1.00 87.56 163 ARG A O 1
ATOM 1271 N N . LEU A 1 164 ? 8.327 0.209 9.156 1.00 86.50 164 LEU A N 1
ATOM 1272 C CA . LEU A 1 164 ? 7.168 -0.566 8.724 1.00 86.50 164 LEU A CA 1
ATOM 1273 C C . LEU A 1 164 ? 6.518 -1.297 9.910 1.00 86.50 164 LEU A C 1
ATOM 1275 O O . LEU A 1 164 ? 7.179 -1.534 10.919 1.00 86.50 164 LEU A O 1
ATOM 1279 N N . PRO A 1 165 ? 5.237 -1.698 9.804 1.00 85.75 165 PRO A N 1
ATOM 1280 C CA . PRO A 1 165 ? 4.514 -2.384 10.883 1.00 85.75 165 PRO A CA 1
ATOM 1281 C C . PRO A 1 165 ? 5.203 -3.625 11.460 1.00 85.75 165 PRO A C 1
ATOM 1283 O O . PRO A 1 165 ? 5.005 -3.961 12.627 1.00 85.75 165 PRO A O 1
ATOM 1286 N N . GLU A 1 166 ? 5.986 -4.327 10.643 1.00 82.25 166 GLU A N 1
ATOM 1287 C CA . GLU A 1 166 ? 6.741 -5.517 11.049 1.00 82.25 166 GLU A CA 1
ATOM 1288 C C . GLU A 1 166 ? 7.991 -5.199 11.884 1.00 82.25 166 GLU A C 1
ATOM 1290 O O . GLU A 1 166 ? 8.456 -6.063 12.623 1.00 82.25 166 GLU A O 1
ATOM 1295 N N . ASP A 1 167 ? 8.480 -3.955 11.842 1.00 80.50 167 ASP A N 1
ATOM 1296 C CA . ASP A 1 167 ? 9.626 -3.502 12.638 1.00 80.50 167 ASP A CA 1
ATOM 1297 C C . ASP A 1 167 ? 9.243 -3.224 14.107 1.00 80.50 167 ASP A C 1
ATOM 1299 O O . ASP A 1 167 ? 10.109 -3.171 14.978 1.00 80.50 167 ASP A O 1
ATOM 1303 N N . GLU A 1 168 ? 7.950 -3.047 14.404 1.00 79.81 168 GLU A N 1
ATOM 1304 C CA . GLU A 1 168 ? 7.449 -2.570 15.707 1.00 79.81 168 GLU A CA 1
ATOM 1305 C C . GLU A 1 168 ? 7.284 -3.696 16.757 1.00 79.81 168 GLU A C 1
ATOM 1307 O O . GLU A 1 168 ? 6.743 -3.457 17.834 1.00 79.81 168 GLU A O 1
ATOM 1312 N N . GLN A 1 169 ? 7.728 -4.928 16.458 1.00 78.56 169 GLN A N 1
ATOM 1313 C CA . GLN A 1 169 ? 7.873 -6.075 17.386 1.00 78.56 169 GLN A CA 1
ATOM 1314 C C . GLN A 1 169 ? 6.681 -6.390 18.317 1.00 78.56 169 GLN A C 1
ATOM 1316 O O . GLN A 1 169 ? 6.844 -7.069 19.327 1.00 78.56 169 GLN A O 1
ATOM 1321 N N . GLY A 1 170 ? 5.467 -5.944 17.995 1.00 81.31 170 GLY A N 1
ATOM 1322 C CA . GLY A 1 170 ? 4.310 -6.167 18.863 1.00 81.31 170 GLY A CA 1
ATOM 1323 C C . GLY A 1 170 ? 3.982 -5.039 19.841 1.00 81.31 170 GLY A C 1
ATOM 1324 O O . GLY A 1 170 ? 3.085 -5.217 20.655 1.00 81.31 170 GLY A O 1
ATOM 1325 N N . SER A 1 171 ? 4.680 -3.902 19.794 1.00 86.00 171 SER A N 1
ATOM 1326 C CA . SER A 1 171 ? 4.416 -2.765 20.682 1.00 86.00 171 SER A CA 1
ATOM 1327 C C . SER A 1 171 ? 3.451 -1.771 20.044 1.00 86.00 171 SER A C 1
ATOM 1329 O O . SER A 1 171 ? 3.642 -1.380 18.895 1.00 86.00 171 SER A O 1
ATOM 1331 N N . CYS A 1 172 ? 2.455 -1.291 20.796 1.00 86.81 172 CYS A N 1
ATOM 1332 C CA . CYS A 1 172 ? 1.575 -0.183 20.391 1.00 86.81 172 CYS A CA 1
ATOM 1333 C C . CYS A 1 172 ? 2.193 1.206 20.578 1.00 86.81 172 CYS A C 1
ATOM 1335 O O . CYS A 1 172 ? 1.634 2.197 20.106 1.00 86.81 172 CYS A O 1
ATOM 1337 N N . PHE A 1 173 ? 3.341 1.280 21.243 1.00 88.38 173 PHE A N 1
ATOM 1338 C CA . PHE A 1 173 ? 4.073 2.513 21.488 1.00 88.38 173 PHE A CA 1
ATOM 1339 C C . PHE A 1 173 ? 5.440 2.428 20.832 1.00 88.38 173 PHE A C 1
ATOM 1341 O O . PHE A 1 173 ? 6.128 1.411 20.922 1.00 88.38 173 PHE A O 1
ATOM 1348 N N . GLN A 1 174 ? 5.855 3.508 20.189 1.00 81.19 174 GLN A N 1
ATOM 1349 C CA . GLN A 1 174 ? 7.216 3.590 19.690 1.00 81.19 174 GLN A CA 1
ATOM 1350 C C . GLN A 1 174 ? 8.185 3.723 20.860 1.00 81.19 174 GLN A C 1
ATOM 1352 O O . GLN A 1 174 ? 7.964 4.520 21.777 1.00 81.19 174 GLN A O 1
ATOM 1357 N N . GLU A 1 175 ? 9.287 2.974 20.806 1.00 67.50 175 GLU A N 1
ATOM 1358 C CA . GLU A 1 175 ? 10.429 3.247 21.671 1.00 67.50 175 GLU A CA 1
ATOM 1359 C C . GLU A 1 175 ? 10.864 4.701 21.462 1.00 67.50 175 GLU A C 1
ATOM 1361 O O . GLU A 1 175 ? 11.042 5.156 20.328 1.00 67.50 175 GLU A O 1
ATOM 1366 N N . ARG A 1 176 ? 11.024 5.452 22.559 1.00 54.03 176 ARG A N 1
ATOM 1367 C CA . ARG A 1 176 ? 11.612 6.792 22.493 1.00 54.03 176 ARG A CA 1
ATOM 1368 C C . ARG A 1 176 ? 13.029 6.647 21.950 1.00 54.03 176 ARG A C 1
ATOM 1370 O O . ARG A 1 176 ? 13.904 6.175 22.670 1.00 54.03 176 ARG A O 1
ATOM 1377 N N . GLU A 1 177 ? 13.263 7.095 20.720 1.00 53.66 177 GLU A N 1
ATOM 1378 C CA . GLU A 1 177 ? 14.620 7.330 20.233 1.00 53.66 177 GLU A CA 1
ATOM 1379 C C . GLU A 1 177 ? 15.259 8.362 21.175 1.00 53.66 177 GLU A C 1
ATOM 1381 O O . GLU A 1 177 ? 14.889 9.539 21.206 1.00 53.66 177 GLU A O 1
ATOM 1386 N N . THR A 1 178 ? 16.165 7.910 22.042 1.00 44.50 178 THR A N 1
ATOM 1387 C CA . THR A 1 178 ? 16.984 8.804 22.856 1.00 44.50 178 THR A CA 1
ATOM 1388 C C . THR A 1 178 ? 17.773 9.711 21.911 1.00 44.50 178 THR A C 1
ATOM 1390 O O . THR A 1 178 ? 18.287 9.262 20.887 1.00 44.50 178 THR A O 1
ATOM 1393 N N . LYS A 1 179 ? 17.833 11.007 22.249 1.00 44.44 179 LYS A N 1
ATOM 1394 C CA . LYS A 1 179 ? 18.309 12.144 21.427 1.00 44.44 179 LYS A CA 1
ATOM 1395 C C . LYS A 1 179 ? 19.726 12.028 20.819 1.00 44.44 179 LYS A C 1
ATOM 1397 O O . LYS A 1 179 ? 20.182 12.980 20.197 1.00 44.44 179 LYS A O 1
ATOM 1402 N N . GLU A 1 180 ? 20.425 10.911 20.979 1.00 40.84 180 GLU A N 1
ATOM 1403 C CA . GLU A 1 180 ? 21.788 10.698 20.477 1.00 40.84 180 GLU A CA 1
ATOM 1404 C C . GLU A 1 180 ? 21.865 10.082 19.076 1.00 40.84 180 GLU A C 1
ATOM 1406 O O . GLU A 1 180 ? 22.942 10.052 18.484 1.00 40.84 180 GLU A O 1
ATOM 1411 N N . ARG A 1 181 ? 20.750 9.645 18.479 1.00 43.78 181 ARG A N 1
ATOM 1412 C CA . ARG A 1 181 ? 20.755 9.237 17.069 1.00 43.78 181 ARG A CA 1
ATOM 1413 C C . ARG A 1 181 ? 20.362 10.415 16.185 1.00 43.78 181 ARG A C 1
ATOM 1415 O O . ARG A 1 181 ? 19.190 10.642 15.916 1.00 43.78 181 ARG A O 1
ATOM 1422 N N . GLN A 1 182 ? 21.365 11.135 15.680 1.00 38.47 182 GLN A N 1
ATOM 1423 C CA . GLN A 1 182 ? 21.250 11.931 14.450 1.00 38.47 182 GLN A CA 1
ATOM 1424 C C . GLN A 1 182 ? 21.024 11.002 13.238 1.00 38.47 182 GLN A C 1
ATOM 1426 O O . GLN A 1 182 ? 21.822 10.967 12.307 1.00 38.47 182 GLN A O 1
ATOM 1431 N N . SER A 1 183 ? 19.952 10.211 13.240 1.00 44.53 183 SER A N 1
ATOM 1432 C CA . SER A 1 183 ? 19.439 9.597 12.021 1.00 44.53 183 SER A CA 1
ATOM 1433 C C . SER A 1 183 ? 18.172 10.339 11.654 1.00 44.53 183 SER A C 1
ATOM 1435 O O . SER A 1 183 ? 17.279 10.469 12.486 1.00 44.53 183 SER A O 1
ATOM 1437 N N . THR A 1 184 ? 18.094 10.831 10.422 1.00 55.25 184 THR A N 1
ATOM 1438 C CA . THR A 1 184 ? 16.831 11.194 9.770 1.00 55.25 184 THR A CA 1
ATOM 1439 C C . THR A 1 184 ? 15.744 10.211 10.203 1.00 55.25 184 THR A C 1
ATOM 1441 O O . THR A 1 184 ? 15.871 9.017 9.926 1.00 55.25 184 THR A O 1
ATOM 1444 N N . SER A 1 185 ? 14.735 10.674 10.949 1.00 68.44 185 SER A N 1
ATOM 1445 C CA . SER A 1 185 ? 13.698 9.790 11.482 1.00 68.44 185 SER A CA 1
ATOM 1446 C C . SER A 1 185 ? 13.037 9.066 10.314 1.00 68.44 185 SER A C 1
ATOM 1448 O O . SER A 1 185 ? 12.525 9.723 9.403 1.00 68.44 185 SER A O 1
ATOM 1450 N N . LYS A 1 186 ? 13.081 7.730 10.324 1.00 81.06 186 LYS A N 1
ATOM 1451 C CA . LYS A 1 186 ? 12.452 6.897 9.294 1.00 81.06 186 LYS A CA 1
ATOM 1452 C C . LYS A 1 186 ? 10.998 7.324 9.083 1.00 81.06 186 LYS A C 1
ATOM 1454 O O . LYS A 1 186 ? 10.274 7.576 10.049 1.00 81.06 186 LYS A O 1
ATOM 1459 N N . LYS A 1 187 ? 10.568 7.386 7.824 1.00 85.62 187 LYS A N 1
ATOM 1460 C CA . LYS A 1 187 ? 9.201 7.765 7.459 1.00 85.62 187 LYS A CA 1
ATOM 1461 C C . LYS A 1 187 ? 8.220 6.649 7.806 1.00 85.62 187 LYS A C 1
ATOM 1463 O O . LYS A 1 187 ? 8.575 5.472 7.842 1.00 85.62 187 LYS A O 1
ATOM 1468 N N . ARG A 1 188 ? 6.962 7.021 8.025 1.00 85.94 188 ARG A N 1
ATOM 1469 C CA . ARG A 1 188 ? 5.847 6.076 8.163 1.00 85.94 188 ARG A CA 1
ATOM 1470 C C . ARG A 1 188 ? 5.117 5.935 6.836 1.00 85.94 188 ARG A C 1
ATOM 1472 O O . ARG A 1 188 ? 5.080 6.877 6.049 1.00 85.94 188 ARG A O 1
ATOM 1479 N N . SER A 1 189 ? 4.514 4.775 6.601 1.00 88.38 189 SER A N 1
ATOM 1480 C CA . SER A 1 189 ? 3.675 4.535 5.424 1.00 88.38 189 SER A CA 1
ATOM 1481 C C . SER A 1 189 ? 2.264 4.167 5.865 1.00 88.38 189 SER A C 1
ATOM 1483 O O . SER A 1 189 ? 2.019 3.058 6.339 1.00 88.38 189 SER A O 1
ATOM 1485 N N . GLN A 1 190 ? 1.317 5.091 5.674 1.00 89.00 190 GLN A N 1
ATOM 1486 C CA . GLN A 1 190 ? -0.094 4.859 5.997 1.00 89.00 190 GLN A CA 1
ATOM 1487 C C . GLN A 1 190 ? -0.669 3.679 5.200 1.00 89.00 190 GLN A C 1
ATOM 1489 O O . GLN A 1 190 ? -1.453 2.893 5.731 1.00 89.00 190 GLN A O 1
ATOM 1494 N N . ALA A 1 191 ? -0.244 3.517 3.943 1.00 89.69 191 ALA A N 1
ATOM 1495 C CA . ALA A 1 191 ? -0.639 2.387 3.113 1.00 89.69 191 ALA A CA 1
ATOM 1496 C C . ALA A 1 191 ? -0.114 1.059 3.686 1.00 89.69 191 ALA A C 1
ATOM 1498 O O . ALA A 1 191 ? -0.874 0.096 3.781 1.00 89.69 191 ALA A O 1
ATOM 1499 N N . ALA A 1 192 ? 1.148 1.013 4.134 1.00 91.75 192 ALA A N 1
ATOM 1500 C CA . ALA A 1 192 ? 1.716 -0.190 4.746 1.00 91.75 192 ALA A CA 1
ATOM 1501 C C . ALA A 1 192 ? 1.047 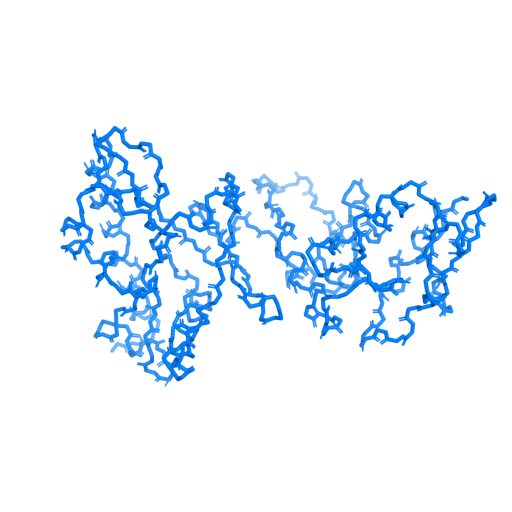-0.519 6.088 1.00 91.75 192 ALA A C 1
ATOM 1503 O O . ALA A 1 192 ? 0.710 -1.677 6.335 1.00 91.75 192 ALA A O 1
ATOM 1504 N N . PHE A 1 193 ? 0.786 0.494 6.925 1.00 93.75 193 PHE A N 1
ATOM 1505 C CA . PHE A 1 193 ? 0.021 0.332 8.163 1.00 93.75 193 PHE A CA 1
ATOM 1506 C C . PHE A 1 193 ? -1.355 -0.273 7.885 1.00 93.75 193 PHE A C 1
ATOM 1508 O O . PHE A 1 193 ? -1.715 -1.304 8.451 1.00 93.75 193 PHE A O 1
ATOM 1515 N N . ARG A 1 194 ? -2.096 0.306 6.937 1.00 94.06 194 ARG A N 1
ATOM 1516 C CA . ARG A 1 194 ? -3.398 -0.207 6.515 1.00 94.06 194 ARG A CA 1
ATOM 1517 C C . ARG A 1 194 ? -3.332 -1.665 6.059 1.00 94.06 194 ARG A C 1
ATOM 1519 O O . ARG A 1 194 ? -4.146 -2.463 6.523 1.00 94.06 194 ARG A O 1
ATOM 1526 N N . ALA A 1 195 ? -2.381 -2.013 5.193 1.00 92.94 195 ALA A N 1
ATOM 1527 C CA . ALA A 1 195 ? -2.193 -3.380 4.710 1.00 92.94 195 ALA A CA 1
ATOM 1528 C C . ALA A 1 195 ? -1.955 -4.367 5.866 1.00 92.94 195 ALA A C 1
ATOM 1530 O O . ALA A 1 195 ? -2.570 -5.434 5.926 1.00 92.94 195 ALA A O 1
ATOM 1531 N N . ALA A 1 196 ? -1.125 -3.984 6.841 1.00 94.69 196 ALA A N 1
ATOM 1532 C CA . ALA A 1 196 ? -0.848 -4.804 8.015 1.00 94.69 196 ALA A CA 1
ATOM 1533 C C . ALA A 1 196 ? -2.091 -5.009 8.899 1.00 94.69 196 ALA A C 1
ATOM 1535 O O . ALA A 1 196 ? -2.331 -6.119 9.380 1.00 94.69 196 ALA A O 1
ATOM 1536 N N . VAL A 1 197 ? -2.913 -3.972 9.087 1.00 96.31 197 VAL A N 1
ATOM 1537 C CA . VAL A 1 197 ? -4.166 -4.063 9.855 1.00 96.31 197 VAL A CA 1
ATOM 1538 C C . VAL A 1 197 ? -5.203 -4.934 9.125 1.00 96.31 197 VAL A C 1
ATOM 1540 O O . VAL A 1 197 ? -5.858 -5.764 9.757 1.00 96.31 197 VAL A O 1
ATOM 1543 N N . ILE A 1 198 ? -5.308 -4.829 7.795 1.00 95.25 198 ILE A N 1
ATOM 1544 C CA . ILE A 1 198 ? -6.142 -5.724 6.970 1.00 95.25 198 ILE A CA 1
ATOM 1545 C C . ILE A 1 198 ? -5.695 -7.181 7.120 1.00 95.25 198 ILE A C 1
ATOM 1547 O O . ILE A 1 198 ? -6.520 -8.054 7.395 1.00 95.25 198 ILE A O 1
ATOM 1551 N N . SER A 1 199 ? -4.391 -7.444 7.015 1.00 94.19 199 SER A N 1
ATOM 1552 C CA . SER A 1 199 ? -3.823 -8.785 7.195 1.00 94.19 199 SER A CA 1
ATOM 1553 C C . SER A 1 199 ? -4.119 -9.362 8.587 1.00 94.19 199 SER A C 1
ATOM 1555 O O . SER A 1 199 ? -4.535 -10.519 8.706 1.00 94.19 199 SER A O 1
ATOM 1557 N N . ARG A 1 200 ? -4.001 -8.541 9.643 1.00 94.50 200 ARG A N 1
ATOM 1558 C CA . ARG A 1 200 ? -4.312 -8.931 11.029 1.00 94.50 200 ARG A CA 1
ATOM 1559 C C . ARG A 1 200 ? -5.742 -9.449 11.175 1.00 94.50 200 ARG A C 1
ATOM 1561 O O . ARG A 1 200 ? -5.946 -10.514 11.768 1.00 94.50 200 ARG A O 1
ATOM 1568 N N . TYR A 1 201 ? -6.716 -8.705 10.655 1.00 95.56 201 TYR A N 1
ATOM 1569 C CA . TYR A 1 201 ? -8.135 -9.035 10.809 1.00 95.56 201 TYR A CA 1
ATOM 1570 C C . TYR A 1 201 ? -8.656 -10.015 9.751 1.00 95.56 201 TYR A C 1
ATOM 1572 O O . TYR A 1 201 ? -9.647 -10.695 9.997 1.00 95.56 201 TYR A O 1
ATOM 1580 N N . GLY A 1 202 ? -7.961 -10.170 8.621 1.00 93.44 202 GLY A N 1
ATOM 1581 C CA . GLY A 1 202 ? -8.320 -11.118 7.564 1.00 93.44 202 GLY A CA 1
ATOM 1582 C C . GLY A 1 202 ? -9.437 -10.639 6.633 1.00 93.44 202 GLY A C 1
ATOM 1583 O O . GLY A 1 202 ? -9.949 -11.427 5.843 1.00 93.44 202 GLY A O 1
ATOM 1584 N N . GLU A 1 203 ? -9.828 -9.369 6.723 1.00 91.25 203 GLU A N 1
ATOM 1585 C CA . GLU A 1 203 ? -10.966 -8.804 6.003 1.00 91.25 203 GLU A CA 1
ATOM 1586 C C . GLU A 1 203 ? -10.838 -7.291 5.840 1.00 91.25 203 GLU A C 1
ATOM 1588 O O . GLU A 1 203 ? -10.274 -6.603 6.687 1.00 91.25 203 GLU A O 1
ATOM 1593 N N . ARG A 1 204 ? -11.407 -6.763 4.755 1.00 93.00 204 ARG A N 1
ATOM 1594 C CA . ARG A 1 204 ? -11.436 -5.329 4.451 1.00 93.00 204 ARG A CA 1
ATOM 1595 C C . ARG A 1 204 ? -12.840 -4.768 4.695 1.00 93.00 204 ARG A C 1
ATOM 1597 O O . ARG A 1 204 ? -13.552 -4.437 3.751 1.00 93.00 204 ARG A O 1
ATOM 1604 N N . ARG A 1 205 ? -13.253 -4.690 5.963 1.00 95.44 205 ARG A N 1
ATOM 1605 C CA . ARG A 1 205 ? -14.541 -4.100 6.368 1.00 95.44 205 ARG A CA 1
ATOM 1606 C C . ARG A 1 205 ? -14.407 -3.234 7.611 1.00 95.44 205 ARG A C 1
ATOM 1608 O O . ARG A 1 205 ? -13.464 -3.390 8.380 1.00 95.44 205 ARG A O 1
ATOM 1615 N N . CYS A 1 206 ? -15.377 -2.350 7.813 1.00 97.81 206 CYS A N 1
ATOM 1616 C CA . CYS A 1 206 ? -15.500 -1.616 9.064 1.00 97.81 206 CYS A CA 1
ATOM 1617 C C . CYS A 1 206 ? -15.853 -2.600 10.186 1.00 97.81 206 CYS A C 1
ATOM 1619 O O . CYS A 1 206 ? -16.777 -3.403 10.044 1.00 97.81 206 CYS A O 1
ATOM 1621 N N . CYS A 1 207 ? -15.168 -2.513 11.324 1.00 97.62 207 CYS A N 1
ATOM 1622 C CA . CYS A 1 207 ? -15.486 -3.332 12.490 1.00 97.62 207 CYS A CA 1
ATOM 1623 C C . CYS A 1 207 ? -16.848 -2.970 13.114 1.00 97.62 207 CYS A C 1
ATOM 1625 O O . CYS A 1 207 ? -17.388 -3.757 13.886 1.00 97.62 207 CYS A O 1
ATOM 1627 N N . LEU A 1 208 ? -17.440 -1.821 12.752 1.00 98.19 208 LEU A N 1
ATOM 1628 C CA . LEU A 1 208 ? -18.688 -1.313 13.335 1.00 98.19 208 LEU A CA 1
ATOM 1629 C C . LEU A 1 208 ? -19.908 -1.377 12.405 1.00 98.19 208 LEU A C 1
ATOM 1631 O O . LEU A 1 208 ? -21.029 -1.484 12.898 1.00 98.19 208 LEU A O 1
ATOM 1635 N N . CYS A 1 209 ? -19.726 -1.311 11.082 1.00 97.88 209 CYS A N 1
ATOM 1636 C CA . CYS A 1 209 ? -20.824 -1.207 10.108 1.00 97.88 209 CYS A CA 1
ATOM 1637 C C . CYS A 1 209 ? -20.525 -1.908 8.772 1.00 97.88 209 CYS A C 1
ATOM 1639 O O . CYS A 1 209 ? -19.479 -2.539 8.614 1.00 97.88 209 CYS A O 1
ATOM 1641 N N . ASP A 1 210 ? -21.439 -1.784 7.809 1.00 97.12 210 ASP A N 1
ATOM 1642 C CA . ASP A 1 210 ? -21.372 -2.428 6.488 1.00 97.12 210 ASP A CA 1
ATOM 1643 C C . ASP A 1 210 ? -20.985 -1.457 5.364 1.00 97.12 210 ASP A C 1
ATOM 1645 O O . ASP A 1 210 ? -21.376 -1.617 4.210 1.00 97.12 210 ASP A O 1
ATOM 1649 N N . ALA A 1 211 ? -20.219 -0.418 5.703 1.00 96.94 211 ALA A N 1
ATOM 1650 C CA . ALA A 1 211 ? -19.704 0.521 4.718 1.00 96.94 211 ALA A CA 1
ATOM 1651 C C . ALA A 1 211 ? -18.857 -0.193 3.644 1.00 96.94 211 ALA A C 1
ATOM 1653 O O . ALA A 1 211 ? -18.151 -1.161 3.956 1.00 96.94 211 ALA A O 1
ATOM 1654 N N . PRO A 1 212 ? -18.883 0.301 2.395 1.00 94.88 212 PRO A N 1
ATOM 1655 C CA . PRO A 1 212 ? -18.208 -0.364 1.293 1.00 94.88 212 PRO A CA 1
ATOM 1656 C C . PRO A 1 212 ? -16.667 -0.305 1.442 1.00 94.88 212 PRO A C 1
ATOM 1658 O O . PRO A 1 212 ? -16.138 0.621 2.070 1.00 94.88 212 PRO A O 1
ATOM 1661 N N . PRO A 1 213 ? -15.910 -1.283 0.902 1.00 90.88 213 PRO A N 1
ATOM 1662 C CA . PRO A 1 213 ? -14.461 -1.417 1.121 1.00 90.88 213 PRO A CA 1
ATOM 1663 C C . PRO A 1 213 ? -13.609 -0.188 0.746 1.00 90.88 213 PRO A C 1
ATOM 1665 O O . PRO A 1 213 ? -12.499 -0.014 1.263 1.00 90.88 213 PRO A O 1
ATOM 1668 N N . GLU A 1 214 ? -14.086 0.653 -0.169 1.00 89.19 214 GLU A N 1
ATOM 1669 C CA . GLU A 1 214 ? -13.440 1.860 -0.707 1.00 89.19 214 GLU A CA 1
ATOM 1670 C C . GLU A 1 214 ? -13.356 3.000 0.317 1.00 89.19 214 GLU A C 1
ATOM 1672 O O . GLU A 1 214 ? -12.497 3.877 0.208 1.00 89.19 214 GLU A O 1
ATOM 1677 N N . VAL A 1 215 ? -14.225 2.988 1.331 1.00 94.00 215 VAL A N 1
ATOM 1678 C CA . VAL A 1 215 ? -14.246 4.003 2.398 1.00 94.00 215 VAL A CA 1
ATOM 1679 C C . VAL A 1 215 ? -13.671 3.491 3.714 1.00 94.00 215 VAL A C 1
ATOM 1681 O O . VAL A 1 215 ? -13.723 4.196 4.717 1.00 94.00 215 VAL A O 1
ATOM 1684 N N . ILE A 1 216 ? -13.149 2.265 3.737 1.00 95.94 216 ILE A N 1
ATOM 1685 C CA . ILE A 1 216 ? -12.478 1.718 4.916 1.00 95.94 216 ILE A CA 1
ATOM 1686 C C . ILE A 1 216 ? -11.117 2.382 5.051 1.00 95.94 216 ILE A C 1
ATOM 1688 O O . ILE A 1 216 ? -10.418 2.542 4.058 1.00 95.94 216 ILE A O 1
ATOM 1692 N N . GLU A 1 217 ? -10.695 2.660 6.274 1.00 95.75 217 GLU A N 1
ATOM 1693 C CA . GLU A 1 217 ? -9.419 3.244 6.691 1.00 95.75 217 GLU A CA 1
ATOM 1694 C C . GLU A 1 217 ? -8.857 2.438 7.871 1.00 95.75 217 GLU A C 1
ATOM 1696 O O . GLU A 1 217 ? -9.570 1.638 8.480 1.00 95.75 217 GLU A O 1
ATOM 1701 N N . ALA A 1 218 ? -7.565 2.606 8.157 1.00 96.50 218 ALA A N 1
ATOM 1702 C CA . ALA A 1 218 ? -6.948 2.068 9.364 1.00 96.50 218 ALA A CA 1
ATOM 1703 C C . ALA A 1 218 ? -6.747 3.214 10.358 1.00 96.50 218 ALA A C 1
ATOM 1705 O O . ALA A 1 218 ? -5.947 4.112 10.102 1.00 96.50 218 ALA A O 1
ATOM 1706 N N . ALA A 1 219 ? -7.492 3.180 11.459 1.00 97.00 219 ALA A N 1
ATOM 1707 C CA . ALA A 1 219 ? -7.403 4.150 12.539 1.00 97.00 219 ALA A CA 1
ATOM 1708 C C . ALA A 1 219 ? -6.435 3.650 13.610 1.00 97.00 219 ALA A C 1
ATOM 1710 O O . ALA A 1 219 ? -6.545 2.503 14.055 1.00 97.00 219 ALA A O 1
ATOM 1711 N N . HIS A 1 220 ? 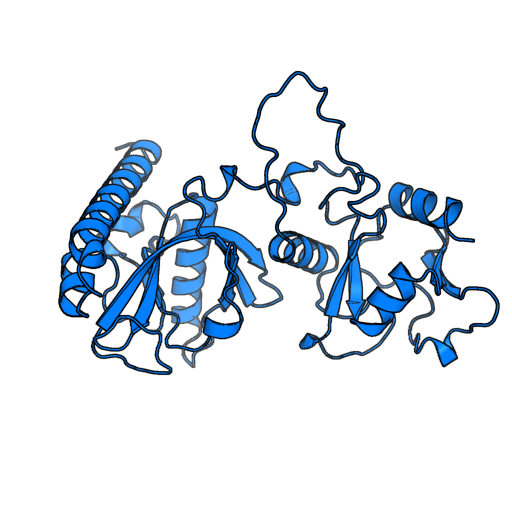-5.513 4.502 14.051 1.00 96.88 220 HIS A N 1
ATOM 1712 C CA . HIS A 1 220 ? -4.671 4.193 15.203 1.00 96.88 220 HIS A CA 1
ATOM 1713 C C . HIS A 1 220 ? -5.479 4.269 16.500 1.00 96.88 220 HIS A C 1
ATOM 1715 O O . HIS A 1 220 ? -6.214 5.227 16.733 1.00 96.88 220 HIS A O 1
ATOM 1721 N N . ILE A 1 221 ? -5.306 3.292 17.388 1.00 97.12 221 ILE A N 1
ATOM 1722 C CA . ILE A 1 221 ? -5.899 3.309 18.728 1.00 97.12 221 ILE A CA 1
ATOM 1723 C C . ILE A 1 221 ? -5.158 4.336 19.590 1.00 97.12 221 ILE A C 1
ATOM 1725 O O . ILE A 1 221 ? -5.771 5.275 20.102 1.00 97.12 221 ILE A O 1
ATOM 1729 N N . VAL A 1 222 ? -3.835 4.191 19.696 1.00 95.62 222 VAL A N 1
ATOM 1730 C CA . VAL A 1 222 ? -2.919 5.212 20.212 1.00 95.62 222 VAL A CA 1
ATOM 1731 C C . VAL A 1 222 ? -2.467 6.074 19.033 1.00 95.62 222 VAL A C 1
ATOM 1733 O O . VAL A 1 222 ? -1.771 5.557 18.158 1.00 95.62 222 VAL A O 1
ATOM 1736 N N . PRO A 1 223 ? -2.819 7.370 18.980 1.00 93.44 223 PRO A N 1
ATOM 1737 C CA . PRO A 1 223 ? -2.434 8.242 17.878 1.00 93.44 223 PRO A CA 1
ATOM 1738 C C . PRO A 1 223 ? -0.920 8.424 17.757 1.00 93.44 223 PRO A C 1
ATOM 1740 O O . PRO A 1 223 ? -0.187 8.418 18.750 1.00 93.44 223 PRO A O 1
ATOM 1743 N N . VAL A 1 224 ? -0.460 8.710 16.537 1.00 90.56 224 VAL A N 1
ATOM 1744 C CA . VAL A 1 224 ? 0.944 9.050 16.246 1.00 90.56 224 VAL A CA 1
ATOM 1745 C C . VAL A 1 224 ? 1.433 10.231 17.091 1.00 90.56 224 VAL A C 1
ATOM 1747 O O . VAL A 1 224 ? 2.537 10.186 17.630 1.00 90.56 224 VAL A O 1
ATOM 1750 N N . SER A 1 225 ? 0.591 11.252 17.293 1.00 90.38 225 SER A N 1
ATOM 1751 C CA . SER A 1 225 ? 0.883 12.421 18.142 1.00 90.38 225 SER A CA 1
ATOM 1752 C C . SER A 1 225 ? 1.159 12.069 19.610 1.00 90.38 225 SER A C 1
ATOM 1754 O O . SER A 1 225 ? 1.719 12.879 20.348 1.00 90.38 225 SER A O 1
ATOM 1756 N N . ASN A 1 226 ? 0.803 10.856 20.036 1.00 91.25 226 ASN A N 1
ATOM 1757 C CA . ASN A 1 226 ? 1.058 10.317 21.366 1.00 91.25 226 ASN A CA 1
ATOM 1758 C C . ASN A 1 226 ? 2.070 9.159 21.365 1.00 91.25 226 ASN A C 1
ATOM 1760 O O . ASN A 1 226 ? 2.093 8.368 22.306 1.00 91.25 226 ASN A O 1
ATOM 1764 N N . ASN A 1 227 ? 2.938 9.093 20.351 1.00 90.38 227 ASN A N 1
ATOM 1765 C CA . ASN A 1 227 ? 3.925 8.029 20.138 1.00 90.38 227 ASN A CA 1
ATOM 1766 C C . ASN A 1 227 ? 3.309 6.650 19.855 1.00 90.38 227 ASN A C 1
ATOM 1768 O O . ASN A 1 227 ? 3.954 5.634 20.106 1.00 90.38 227 ASN A O 1
ATOM 1772 N N . GLY A 1 228 ? 2.084 6.586 19.330 1.00 92.25 228 GLY A N 1
ATOM 1773 C CA . GLY A 1 228 ? 1.515 5.327 18.857 1.00 92.25 228 GLY A CA 1
ATOM 1774 C C . GLY A 1 228 ? 2.299 4.771 17.673 1.00 92.25 228 GLY A C 1
ATOM 1775 O O . GLY A 1 228 ? 2.654 5.524 16.765 1.00 92.25 228 GLY A O 1
ATOM 1776 N N . SER A 1 229 ? 2.603 3.478 17.677 1.00 92.31 229 SER A N 1
ATOM 1777 C CA . SER A 1 229 ? 3.342 2.796 16.606 1.00 92.31 229 SER A CA 1
ATOM 1778 C C . SER A 1 229 ? 2.443 2.431 15.420 1.00 92.31 229 SER A C 1
ATOM 1780 O O . SER A 1 229 ? 1.215 2.484 15.523 1.00 92.31 229 SER A O 1
ATOM 1782 N N . ASP A 1 230 ? 3.051 2.008 14.310 1.00 93.69 230 ASP A N 1
ATOM 1783 C CA . ASP A 1 230 ? 2.330 1.412 13.174 1.00 93.69 230 ASP A CA 1
ATOM 1784 C C . ASP A 1 230 ? 2.188 -0.115 13.318 1.00 93.69 230 ASP A C 1
ATOM 1786 O O . ASP A 1 230 ? 1.914 -0.820 12.346 1.00 93.69 230 ASP A O 1
ATOM 1790 N N . TRP A 1 231 ? 2.357 -0.671 14.522 1.00 94.88 231 TRP A N 1
ATOM 1791 C CA . TRP A 1 231 ? 2.073 -2.085 14.735 1.00 94.88 231 TRP A CA 1
ATOM 1792 C C . TRP A 1 231 ? 0.586 -2.369 14.491 1.00 94.88 231 TRP A C 1
ATOM 1794 O O . TRP A 1 231 ? -0.288 -1.647 14.970 1.00 94.88 231 TRP A O 1
ATOM 1804 N N . SER A 1 232 ? 0.276 -3.462 13.789 1.00 95.31 232 SER A N 1
ATOM 1805 C CA . SER A 1 232 ? -1.109 -3.801 13.423 1.00 95.31 232 SER A CA 1
ATOM 1806 C C . SER A 1 232 ? -2.061 -3.957 14.619 1.00 95.31 232 SER A C 1
ATOM 1808 O O . SER A 1 232 ? -3.261 -3.738 14.467 1.00 95.31 232 SER A O 1
ATOM 1810 N N . GLY A 1 233 ? -1.555 -4.309 15.809 1.00 95.31 233 GLY A N 1
ATOM 1811 C CA . GLY A 1 233 ? -2.350 -4.367 17.042 1.00 95.31 233 GLY A CA 1
ATOM 1812 C C . GLY A 1 233 ? -2.823 -2.998 17.541 1.00 95.31 233 GLY A C 1
ATOM 1813 O O . GLY A 1 233 ? -3.865 -2.920 18.190 1.00 95.31 233 GLY A O 1
ATOM 1814 N N . ASN A 1 234 ? -2.130 -1.920 17.155 1.00 96.94 234 ASN A N 1
ATOM 1815 C CA . ASN A 1 234 ? -2.525 -0.532 17.393 1.00 96.94 234 ASN A CA 1
ATOM 1816 C C . ASN A 1 234 ? -3.545 -0.011 16.359 1.00 96.94 234 ASN A C 1
ATOM 1818 O O . ASN A 1 234 ? -3.809 1.186 16.317 1.00 96.94 234 ASN A O 1
ATOM 1822 N N . GLY A 1 235 ? -4.089 -0.860 15.483 1.00 97.06 235 GLY A N 1
ATOM 1823 C CA . GLY A 1 235 ? -4.964 -0.438 14.389 1.00 97.06 235 GLY A CA 1
ATOM 1824 C C . GLY A 1 235 ? -6.376 -1.011 14.461 1.00 97.06 235 GLY A C 1
ATOM 1825 O O . GLY A 1 235 ? -6.575 -2.167 14.829 1.00 97.06 235 GLY A O 1
ATOM 1826 N N . LEU A 1 236 ? -7.364 -0.228 14.030 1.00 97.88 236 LEU A N 1
ATOM 1827 C CA . LEU A 1 236 ? -8.745 -0.653 13.789 1.00 97.88 236 LEU A CA 1
ATOM 1828 C C . LEU A 1 236 ? -9.126 -0.380 12.334 1.00 97.88 236 LEU A C 1
ATOM 1830 O O . LEU A 1 236 ? -8.830 0.692 11.813 1.00 97.88 236 LEU A O 1
ATOM 1834 N N . LEU A 1 237 ? -9.829 -1.315 11.691 1.00 97.94 237 LEU A N 1
ATOM 1835 C CA . LEU A 1 237 ? -10.469 -1.033 10.406 1.00 97.94 237 LEU A CA 1
ATOM 1836 C C . LEU A 1 237 ? -11.845 -0.429 10.624 1.00 97.94 237 LEU A C 1
ATOM 1838 O O . LEU A 1 237 ? -12.746 -1.079 11.149 1.00 97.94 237 LEU A O 1
ATOM 1842 N N . VAL A 1 238 ? -12.012 0.808 10.184 1.00 98.38 238 VAL A N 1
ATOM 1843 C CA . VAL A 1 238 ? -13.246 1.586 10.327 1.00 98.38 238 VAL A CA 1
ATOM 1844 C C . VAL A 1 238 ? -13.543 2.311 9.021 1.00 98.38 238 VAL A C 1
ATOM 1846 O O . VAL A 1 238 ? -12.642 2.530 8.221 1.00 98.38 238 VAL A O 1
ATOM 1849 N N . CYS A 1 239 ? -14.799 2.661 8.748 1.00 98.06 239 CYS A N 1
ATOM 1850 C CA . CYS A 1 239 ? -15.095 3.541 7.615 1.00 98.06 239 CYS A CA 1
ATOM 1851 C C . CYS A 1 239 ? -14.707 4.993 7.937 1.00 98.06 239 CYS A C 1
ATOM 1853 O O . CYS A 1 239 ? -14.588 5.335 9.113 1.00 98.06 239 CYS A O 1
ATOM 1855 N N . ARG A 1 240 ? -14.578 5.862 6.922 1.00 97.38 240 ARG A N 1
ATOM 1856 C CA . ARG A 1 240 ? -14.214 7.286 7.111 1.00 97.38 240 ARG A CA 1
ATOM 1857 C C . ARG A 1 240 ? -15.049 7.991 8.184 1.00 97.38 240 ARG A C 1
ATOM 1859 O O . ARG A 1 240 ? -14.509 8.729 9.000 1.00 97.38 240 ARG A O 1
ATOM 1866 N N . ASN A 1 241 ? -16.358 7.726 8.228 1.00 97.69 241 ASN A N 1
ATOM 1867 C CA . ASN A 1 241 ? -17.244 8.315 9.237 1.00 97.69 241 ASN A CA 1
ATOM 1868 C C . ASN A 1 241 ? -16.891 7.825 10.645 1.00 97.69 241 ASN A C 1
ATOM 1870 O O . ASN A 1 241 ? -16.725 8.631 11.555 1.00 97.69 241 ASN A O 1
ATOM 1874 N N . HIS A 1 242 ? -16.749 6.510 10.836 1.00 98.38 242 HIS A N 1
ATOM 1875 C CA . HIS A 1 242 ? -16.383 5.945 12.136 1.00 98.38 242 HIS A CA 1
ATOM 1876 C C . HIS A 1 242 ? -14.977 6.346 12.570 1.00 98.38 242 HIS A C 1
ATOM 1878 O O . HIS A 1 242 ? -14.779 6.549 13.763 1.00 98.38 242 HIS A O 1
ATOM 1884 N N . HIS A 1 243 ? -14.046 6.527 11.630 1.00 98.00 243 HIS A N 1
ATOM 1885 C CA . HIS A 1 243 ? -12.716 7.068 11.898 1.00 98.00 243 HIS A CA 1
ATOM 1886 C C . HIS A 1 243 ? -12.796 8.501 12.427 1.00 98.00 243 HIS A C 1
ATOM 1888 O O . HIS A 1 243 ? -12.346 8.764 13.537 1.00 98.00 243 HIS A O 1
ATOM 1894 N N . ALA A 1 244 ? -13.472 9.399 11.704 1.00 97.31 244 ALA A N 1
ATOM 1895 C CA . ALA A 1 244 ? -13.650 10.782 12.139 1.00 97.31 244 ALA A CA 1
ATOM 1896 C C . ALA A 1 244 ? -14.361 10.869 13.501 1.00 97.31 244 ALA A C 1
ATOM 1898 O O . ALA A 1 244 ? -13.965 11.637 14.375 1.00 97.31 244 ALA A O 1
ATOM 1899 N N . LEU A 1 245 ? -15.390 10.045 13.720 1.00 97.00 245 LEU A N 1
ATOM 1900 C CA . LEU A 1 245 ? -16.087 9.958 15.005 1.00 97.00 245 LEU A CA 1
ATOM 1901 C C . LEU A 1 245 ? -15.181 9.427 16.124 1.00 97.00 245 LEU A C 1
ATOM 1903 O O . LEU A 1 245 ? -15.307 9.882 17.260 1.00 97.00 245 LEU A O 1
ATOM 1907 N N . TYR A 1 246 ? -14.280 8.492 15.822 1.00 96.38 246 TYR A N 1
ATOM 1908 C CA . TYR A 1 246 ? -13.320 7.959 16.785 1.00 96.38 246 TYR A CA 1
ATOM 1909 C C . TYR A 1 246 ? -12.312 9.027 17.202 1.00 96.38 246 TYR A C 1
ATOM 1911 O O . TYR A 1 246 ? -12.090 9.223 18.398 1.00 96.38 246 TYR A O 1
ATOM 1919 N N . ASP A 1 247 ? -11.766 9.769 16.237 1.00 93.88 247 ASP A N 1
ATOM 1920 C CA . ASP A 1 247 ? -10.825 10.870 16.468 1.00 93.88 247 ASP A CA 1
ATOM 1921 C C . ASP A 1 247 ? -11.454 12.019 17.260 1.00 93.88 247 ASP A C 1
ATOM 1923 O O . ASP A 1 247 ? -10.814 12.587 18.142 1.00 93.88 247 ASP A O 1
ATOM 1927 N N . LEU A 1 248 ? -12.737 12.300 17.018 1.00 94.00 248 LEU A N 1
ATOM 1928 C CA . LEU A 1 248 ? -13.536 13.257 17.790 1.00 94.00 248 LEU A CA 1
ATOM 1929 C C . LEU A 1 248 ? -13.989 12.725 19.163 1.00 94.00 248 LEU A C 1
ATOM 1931 O O . LEU A 1 248 ? -14.716 13.424 19.871 1.00 94.00 248 LEU A O 1
ATOM 1935 N N . GLY A 1 249 ? -13.626 11.492 19.529 1.00 94.94 249 GLY A N 1
ATOM 1936 C CA . GLY A 1 249 ? -13.972 10.880 20.813 1.00 94.94 249 GLY A CA 1
ATOM 1937 C C . GLY A 1 249 ? -15.453 10.523 20.973 1.00 94.94 249 GLY A C 1
ATOM 1938 O O . GLY A 1 249 ? -15.916 10.353 22.096 1.00 94.94 249 GLY A O 1
ATOM 1939 N N . ARG A 1 250 ? -16.220 10.398 19.882 1.00 96.44 250 ARG A N 1
ATOM 1940 C CA . ARG A 1 250 ? -17.673 10.124 19.925 1.00 96.44 250 ARG A CA 1
ATOM 1941 C C . ARG A 1 250 ? -18.022 8.684 20.280 1.00 96.44 250 ARG A C 1
ATOM 1943 O O . ARG A 1 250 ? -19.167 8.402 20.621 1.00 96.44 250 ARG A O 1
ATOM 1950 N N . TRP A 1 251 ? -17.045 7.788 20.227 1.00 97.12 251 TRP A N 1
ATOM 1951 C CA . TRP A 1 251 ? -17.144 6.420 20.717 1.00 97.12 251 TRP A CA 1
ATOM 1952 C C . TRP A 1 251 ? -15.758 5.890 21.088 1.00 97.12 251 TRP A C 1
ATOM 1954 O O . TRP A 1 251 ? -14.742 6.394 20.607 1.00 97.12 251 TRP A O 1
ATOM 1964 N N . CYS A 1 252 ? -15.723 4.845 21.909 1.00 96.81 252 CYS A N 1
ATOM 1965 C CA . CYS A 1 252 ? -14.515 4.082 22.210 1.00 96.81 252 CYS A CA 1
ATOM 1966 C C . CYS A 1 252 ? -14.840 2.593 22.365 1.00 96.81 252 CYS A C 1
ATOM 1968 O O . CYS A 1 252 ? -16.002 2.200 22.465 1.00 96.81 252 CYS A O 1
ATOM 1970 N N . LEU A 1 253 ? -13.807 1.751 22.382 1.00 97.44 253 LEU A N 1
ATOM 1971 C CA . LEU A 1 253 ? -13.931 0.338 22.730 1.00 97.44 253 LEU A CA 1
ATOM 1972 C C . LEU A 1 253 ? -13.580 0.117 24.195 1.00 97.44 253 LEU A C 1
ATOM 1974 O O . LEU A 1 253 ? -12.514 0.532 24.652 1.00 97.44 253 LEU A O 1
ATOM 1978 N N . HIS A 1 254 ? -14.440 -0.600 24.910 1.00 96.94 254 HIS A N 1
ATOM 1979 C CA . HIS A 1 254 ? -14.153 -1.035 26.266 1.00 96.94 254 HIS A CA 1
ATOM 1980 C C . HIS A 1 254 ? -12.963 -2.018 26.264 1.00 96.94 254 HIS A C 1
ATOM 1982 O O . HIS A 1 254 ? -13.035 -3.055 25.602 1.00 96.94 254 HIS A O 1
ATOM 1988 N N . PRO A 1 255 ? -11.891 -1.788 27.046 1.00 96.19 255 PRO A N 1
ATOM 1989 C CA . PRO A 1 255 ? -10.626 -2.520 26.905 1.00 96.19 255 PRO A CA 1
ATOM 1990 C C . PRO A 1 255 ? -10.685 -4.002 27.295 1.00 96.19 255 PRO A C 1
ATOM 1992 O O . PRO A 1 255 ? -9.831 -4.783 26.890 1.00 96.19 255 PRO A O 1
ATOM 1995 N N . GLN A 1 256 ? -11.658 -4.398 28.121 1.00 94.25 256 GLN A N 1
ATOM 1996 C CA . GLN A 1 256 ? -11.839 -5.797 28.543 1.00 94.25 256 GLN A CA 1
ATOM 1997 C C . GLN A 1 256 ? -12.938 -6.498 27.740 1.00 94.25 256 GLN A C 1
ATOM 1999 O O . GLN A 1 256 ? -12.709 -7.535 27.129 1.00 94.25 256 GLN A O 1
ATOM 2004 N N . HIS A 1 257 ? -14.137 -5.917 27.728 1.00 95.44 257 HIS A N 1
ATOM 2005 C CA . HIS A 1 257 ? -15.289 -6.497 27.053 1.00 95.44 257 HIS A CA 1
ATOM 2006 C C . HIS A 1 257 ? -15.308 -6.279 25.537 1.00 95.44 257 HIS A C 1
ATOM 2008 O O . HIS A 1 257 ? -16.050 -6.989 24.874 1.00 95.44 257 HIS A O 1
ATOM 2014 N N . LEU A 1 258 ? -14.500 -5.378 24.968 1.00 97.38 258 LEU A N 1
ATOM 2015 C CA . LEU A 1 258 ? -14.480 -5.060 23.530 1.00 97.38 258 LEU A CA 1
ATOM 2016 C C . LEU A 1 258 ? -15.820 -4.537 22.986 1.00 97.38 258 LEU A C 1
ATOM 2018 O O . LEU A 1 258 ? -16.131 -4.702 21.805 1.00 97.38 258 LEU A O 1
ATOM 2022 N N . GLU A 1 259 ? -16.618 -3.927 23.858 1.00 97.88 259 GLU A N 1
ATOM 2023 C CA . GLU A 1 259 ? -17.897 -3.304 23.519 1.00 97.88 259 GLU A CA 1
ATOM 2024 C C . GLU A 1 259 ? -17.681 -1.891 23.008 1.00 97.88 259 GLU A C 1
ATOM 2026 O O . GLU A 1 259 ? -16.800 -1.179 23.485 1.00 97.88 259 GLU A O 1
ATOM 2031 N N . VAL A 1 260 ? -18.491 -1.494 22.035 1.00 98.00 260 VAL A N 1
ATOM 2032 C CA . VAL A 1 260 ? -18.533 -0.129 21.524 1.00 98.00 260 VAL A CA 1
ATOM 2033 C C . VAL A 1 260 ? -19.341 0.694 22.507 1.00 98.00 260 VAL A C 1
ATOM 2035 O O . VAL A 1 260 ? -20.524 0.427 22.717 1.00 98.00 260 VAL A O 1
ATOM 2038 N N . VAL A 1 261 ? -18.706 1.693 23.102 1.00 97.62 261 VAL A N 1
ATOM 2039 C CA . VAL A 1 261 ? -19.345 2.576 24.069 1.00 97.62 261 VAL A CA 1
ATOM 2040 C C . VAL A 1 261 ? -19.448 3.966 23.438 1.00 97.62 261 VAL A C 1
ATOM 2042 O O . VAL A 1 261 ? -18.421 4.536 23.060 1.00 97.62 261 VAL A O 1
ATOM 2045 N N . PRO A 1 262 ? -20.668 4.494 23.237 1.00 97.31 262 PRO A N 1
ATOM 2046 C CA . PRO A 1 262 ? -20.863 5.840 22.716 1.00 97.31 262 PRO A CA 1
ATOM 2047 C C . PRO A 1 262 ? -20.523 6.880 23.789 1.00 97.31 262 PRO A C 1
ATOM 2049 O O . PRO A 1 262 ? -20.699 6.636 24.983 1.00 97.31 262 PRO A O 1
ATOM 2052 N N . ALA A 1 263 ? -20.049 8.049 23.363 1.00 95.69 263 ALA A N 1
ATOM 2053 C CA . ALA A 1 263 ? -19.877 9.187 24.258 1.00 95.69 263 ALA A CA 1
ATOM 2054 C C . ALA A 1 263 ? -21.237 9.727 24.731 1.00 95.69 263 ALA A C 1
ATOM 2056 O O . ALA A 1 263 ? -22.265 9.532 24.075 1.00 95.69 263 ALA A O 1
ATOM 2057 N N . THR A 1 264 ? -21.239 10.457 25.848 1.00 93.06 264 THR A N 1
ATOM 2058 C CA . THR A 1 264 ? -22.454 11.084 26.393 1.00 93.06 264 THR A CA 1
ATOM 2059 C C . THR A 1 264 ? -23.175 11.921 25.329 1.00 93.06 264 THR A C 1
ATOM 2061 O O . THR A 1 264 ? -22.557 12.729 24.638 1.00 93.06 264 THR A O 1
ATOM 2064 N N . GLY A 1 265 ? -24.493 11.734 25.204 1.00 92.56 265 GLY A N 1
ATOM 2065 C CA . GLY A 1 265 ? -25.323 12.422 24.204 1.00 92.56 265 GLY A CA 1
ATOM 2066 C C . GLY A 1 265 ? -25.375 11.743 22.831 1.00 92.56 265 GLY A C 1
ATOM 2067 O O . GLY A 1 265 ? -26.077 12.229 21.948 1.00 92.56 265 GLY A O 1
ATOM 2068 N N . HIS A 1 266 ? -24.682 10.617 22.661 1.00 94.25 266 HIS A N 1
ATOM 2069 C CA . HIS A 1 266 ? -24.776 9.754 21.489 1.00 94.25 266 HIS A CA 1
ATOM 2070 C C . HIS A 1 266 ? -25.278 8.360 21.881 1.00 94.25 266 HIS A C 1
ATOM 2072 O O . HIS A 1 266 ? -25.178 7.932 23.030 1.00 94.25 266 HIS A O 1
ATOM 2078 N N . ASP A 1 267 ? -25.786 7.630 20.897 1.00 96.19 267 ASP A N 1
ATOM 2079 C CA . ASP A 1 267 ? -26.143 6.219 21.014 1.00 96.19 267 ASP A CA 1
ATOM 2080 C C . ASP A 1 267 ? -25.607 5.438 19.802 1.00 96.19 267 ASP A C 1
ATOM 2082 O O . ASP A 1 267 ? -25.113 6.010 18.828 1.00 96.19 267 ASP A O 1
ATOM 2086 N N . LEU A 1 268 ? -25.681 4.107 19.849 1.00 97.12 268 LEU A N 1
ATOM 2087 C CA . LEU A 1 268 ? -25.176 3.270 18.757 1.00 97.12 268 LEU A CA 1
ATOM 2088 C C . LEU A 1 268 ? -25.903 3.542 17.428 1.00 97.12 268 LEU A C 1
ATOM 2090 O O . LEU A 1 268 ? -25.279 3.492 16.371 1.00 97.12 268 LEU A O 1
ATOM 2094 N N . SER A 1 269 ? -27.194 3.878 17.476 1.00 96.50 269 SER A N 1
ATOM 2095 C CA . SER A 1 269 ? -28.005 4.145 16.283 1.00 96.50 269 SER A CA 1
ATOM 2096 C C . SER A 1 269 ? -27.581 5.436 15.577 1.00 96.50 269 SER A C 1
ATOM 2098 O O . SER A 1 269 ? -27.322 5.438 14.374 1.00 96.50 269 SER A O 1
ATOM 2100 N N . SER A 1 270 ? -27.459 6.534 16.320 1.00 95.69 270 SER A N 1
ATOM 2101 C CA . SER A 1 270 ? -27.026 7.848 15.832 1.00 95.69 270 SER A CA 1
ATOM 2102 C C . SER A 1 270 ? -25.592 7.824 15.306 1.00 95.69 270 SER A C 1
ATOM 2104 O O . SER A 1 270 ? -25.273 8.555 14.371 1.00 95.69 270 SER A O 1
ATOM 2106 N N . LEU A 1 271 ? -24.746 6.941 15.842 1.00 96.75 271 LEU A N 1
ATOM 2107 C CA . LEU A 1 271 ? -23.394 6.694 15.339 1.00 96.75 271 LEU A CA 1
ATOM 2108 C C . LEU A 1 271 ? -23.339 5.666 14.198 1.00 96.75 271 LEU A C 1
ATOM 2110 O O . LEU A 1 271 ? -22.246 5.324 13.755 1.00 96.75 271 LEU A O 1
ATOM 2114 N N . GLN A 1 272 ? -24.478 5.158 13.713 1.00 97.25 272 GLN A N 1
ATOM 2115 C CA . GLN A 1 272 ? -24.560 4.148 12.647 1.00 97.25 272 GLN A CA 1
ATOM 2116 C C . GLN A 1 272 ? -23.747 2.875 12.954 1.00 97.25 272 GLN A C 1
ATOM 2118 O O . GLN A 1 272 ? -23.110 2.285 12.076 1.00 97.25 272 GLN A O 1
ATOM 2123 N N . VAL A 1 273 ? -23.731 2.461 14.221 1.00 98.00 273 VAL A N 1
ATOM 2124 C CA . VAL A 1 273 ? -23.073 1.237 14.681 1.00 98.00 273 VAL A CA 1
ATOM 2125 C C . VAL A 1 273 ? -24.044 0.069 14.549 1.00 98.00 273 VAL A C 1
ATOM 2127 O O . VAL A 1 273 ? -25.077 0.018 15.210 1.00 98.00 273 VAL A O 1
ATOM 2130 N N . ILE A 1 274 ? -23.682 -0.897 13.708 1.00 97.81 274 ILE A N 1
ATOM 2131 C CA . ILE A 1 274 ? -24.431 -2.144 13.491 1.00 97.81 274 ILE A CA 1
ATOM 2132 C C . ILE A 1 274 ? -23.914 -3.234 14.438 1.00 97.81 274 ILE A C 1
ATOM 2134 O O . ILE A 1 274 ? -24.684 -4.029 14.973 1.00 97.81 274 ILE A O 1
ATOM 2138 N N . ARG A 1 275 ? -22.596 -3.266 14.676 1.00 97.44 275 ARG A N 1
ATOM 2139 C CA . ARG A 1 275 ? -21.934 -4.233 15.560 1.00 97.44 275 ARG A CA 1
ATOM 2140 C C . ARG A 1 275 ? -21.553 -3.556 16.872 1.00 97.44 275 ARG A C 1
ATOM 2142 O O . ARG A 1 275 ? -20.620 -2.764 16.913 1.00 97.44 275 ARG A O 1
ATOM 2149 N N . SER A 1 276 ? -22.241 -3.901 17.958 1.00 97.19 276 SER A N 1
ATOM 2150 C CA . SER A 1 276 ? -22.022 -3.313 19.292 1.00 97.19 276 SER A CA 1
ATOM 2151 C C . SER A 1 276 ? -20.730 -3.765 19.987 1.00 97.19 276 SER A C 1
ATOM 2153 O O . SER A 1 276 ? -20.437 -3.329 21.096 1.00 97.19 276 SER A O 1
ATOM 2155 N N . ASN A 1 277 ? -19.955 -4.662 19.376 1.00 97.88 277 ASN A N 1
ATOM 2156 C CA . ASN A 1 277 ? -18.664 -5.117 19.880 1.00 97.88 277 ASN A CA 1
ATOM 2157 C C . ASN A 1 277 ? -17.780 -5.636 18.739 1.00 97.88 277 ASN A C 1
ATOM 2159 O O . ASN A 1 277 ? -18.271 -6.008 17.669 1.00 97.88 277 ASN A O 1
ATOM 2163 N N . VAL A 1 278 ? -16.478 -5.735 19.003 1.00 97.56 278 VAL A N 1
ATOM 2164 C CA . VAL A 1 278 ? -15.478 -6.188 18.022 1.00 97.56 278 VAL A CA 1
ATOM 2165 C C . VAL A 1 278 ? -14.963 -7.611 18.273 1.00 97.56 278 VAL A C 1
ATOM 2167 O O . VAL A 1 278 ? -13.929 -8.005 17.746 1.00 97.56 278 VAL A O 1
ATOM 2170 N N . ARG A 1 279 ? -15.691 -8.431 19.044 1.00 97.00 279 ARG A N 1
ATOM 2171 C CA . ARG A 1 279 ? -15.288 -9.820 19.364 1.00 97.00 279 ARG A CA 1
ATOM 2172 C C . ARG A 1 279 ? -15.312 -10.759 18.152 1.00 97.00 279 ARG A C 1
ATOM 2174 O O . ARG A 1 279 ? -14.775 -11.856 18.214 1.00 97.00 279 ARG A O 1
ATOM 2181 N N . HIS A 1 280 ? -15.951 -10.333 17.065 1.00 95.62 280 HIS A N 1
ATOM 2182 C CA . HIS A 1 280 ? -16.011 -11.049 15.792 1.00 95.62 280 HIS A CA 1
ATOM 2183 C C . HIS A 1 280 ? -14.727 -10.911 14.956 1.00 95.62 280 HIS A C 1
ATOM 2185 O O . HIS A 1 280 ? -14.586 -11.597 13.945 1.00 95.62 280 HIS A O 1
ATOM 2191 N N . LEU A 1 281 ? -13.814 -10.008 15.334 1.00 96.12 281 LEU A N 1
ATOM 2192 C CA . LEU A 1 281 ? -12.540 -9.838 14.646 1.00 96.12 281 LEU A CA 1
ATOM 2193 C C . LEU A 1 281 ? -11.660 -11.078 14.838 1.00 96.12 281 LEU A C 1
ATOM 2195 O O . LEU A 1 281 ? -11.595 -11.649 15.925 1.00 96.12 281 LEU A O 1
ATOM 2199 N N . ARG A 1 282 ? -10.931 -11.467 13.785 1.00 95.75 282 ARG A N 1
ATOM 2200 C CA . ARG A 1 282 ? -10.037 -12.641 13.795 1.00 95.75 282 ARG A CA 1
ATOM 2201 C C . ARG A 1 282 ? -8.978 -12.590 14.901 1.00 95.75 282 ARG A C 1
ATOM 2203 O O . ARG A 1 282 ? -8.562 -13.627 15.410 1.00 95.75 282 ARG A O 1
ATOM 2210 N N . GLN A 1 283 ? -8.514 -11.391 15.229 1.00 95.00 283 GLN A N 1
ATOM 2211 C CA . GLN A 1 283 ? -7.616 -11.115 16.343 1.00 95.00 283 GLN A CA 1
ATOM 2212 C C . GLN A 1 283 ? -8.179 -9.934 17.122 1.00 95.00 283 GLN A C 1
ATOM 2214 O O . GLN A 1 283 ? -8.755 -9.026 16.525 1.00 95.00 283 GLN A O 1
ATOM 2219 N N . SER A 1 284 ? -7.985 -9.914 18.436 1.00 94.00 284 SER A N 1
ATOM 2220 C CA . SER A 1 284 ? -8.368 -8.755 19.242 1.00 94.00 284 SER A CA 1
ATOM 2221 C C . SER A 1 284 ? -7.445 -7.564 18.954 1.00 94.00 284 SER A C 1
ATOM 2223 O O . SER A 1 284 ? -6.247 -7.771 18.716 1.00 94.00 284 SER A O 1
ATOM 2225 N N . PRO A 1 285 ? -7.953 -6.320 19.003 1.00 95.69 285 PRO A N 1
ATOM 2226 C CA . PRO A 1 285 ? -7.097 -5.145 19.113 1.00 95.69 285 PRO A CA 1
ATOM 2227 C C . PRO A 1 285 ? -6.246 -5.229 20.384 1.00 95.69 285 PRO A C 1
ATOM 2229 O O . PRO A 1 285 ? -6.602 -5.942 21.328 1.00 95.69 285 PRO A O 1
ATOM 2232 N N . ASP A 1 286 ? -5.120 -4.524 20.409 1.00 96.19 286 ASP A N 1
ATOM 2233 C CA . ASP A 1 286 ? -4.221 -4.595 21.553 1.00 96.19 286 ASP A CA 1
ATOM 2234 C C . ASP A 1 286 ? -4.851 -4.032 22.837 1.00 96.19 286 ASP A C 1
ATOM 2236 O O . ASP A 1 286 ? -5.460 -2.960 22.851 1.00 96.19 286 ASP A O 1
ATOM 2240 N N . ARG A 1 287 ? -4.695 -4.768 23.941 1.00 95.06 287 ARG A N 1
ATOM 2241 C CA . ARG A 1 287 ? -5.329 -4.423 25.217 1.00 95.06 287 ARG A CA 1
ATOM 2242 C C . ARG A 1 287 ? -4.713 -3.176 25.845 1.00 95.06 287 ARG A C 1
ATOM 2244 O O . ARG A 1 287 ? -5.452 -2.389 26.433 1.00 95.06 287 ARG A O 1
ATOM 2251 N N . GLU A 1 288 ? -3.398 -3.005 25.750 1.00 95.00 288 GLU A N 1
ATOM 2252 C CA . GLU A 1 288 ? -2.695 -1.858 26.327 1.00 95.00 288 GLU A CA 1
ATOM 2253 C C . GLU A 1 288 ? -3.073 -0.574 25.582 1.00 95.00 288 GLU A C 1
ATOM 2255 O O 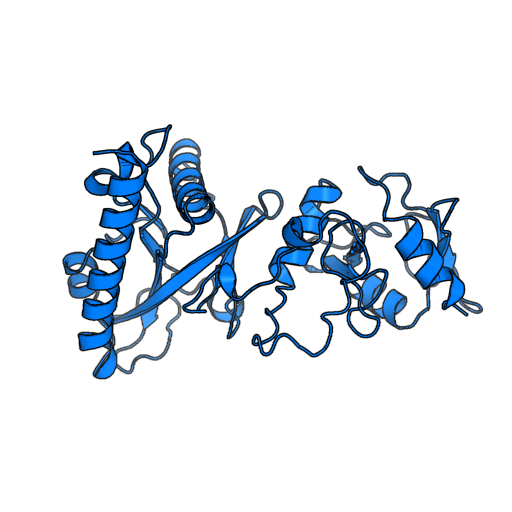. GLU A 1 288 ? -3.429 0.427 26.206 1.00 95.00 288 GLU A O 1
ATOM 2260 N N . ALA A 1 289 ? -3.117 -0.625 24.249 1.00 95.81 289 ALA A N 1
ATOM 2261 C CA . ALA A 1 289 ? -3.600 0.483 23.431 1.00 95.81 289 ALA A CA 1
ATOM 2262 C C . ALA A 1 289 ? -5.043 0.870 23.771 1.00 95.81 289 ALA A C 1
ATOM 2264 O O . ALA A 1 289 ? -5.349 2.053 23.947 1.00 95.81 289 ALA A O 1
ATOM 2265 N N . LEU A 1 290 ? -5.934 -0.118 23.911 1.00 97.06 290 LEU A N 1
ATOM 2266 C CA . LEU A 1 290 ? -7.321 0.133 24.301 1.00 97.06 290 LEU A CA 1
ATOM 2267 C C . LEU A 1 290 ? -7.418 0.750 25.700 1.00 97.06 290 LEU A C 1
ATOM 2269 O O . LEU A 1 290 ? -8.194 1.681 25.895 1.00 97.06 290 LEU A O 1
ATOM 2273 N N . GLN A 1 291 ? -6.628 0.278 26.668 1.00 96.69 291 GLN A N 1
ATOM 2274 C CA . GLN A 1 291 ? -6.575 0.868 28.010 1.00 96.69 291 GLN A CA 1
ATOM 2275 C C . GLN A 1 291 ? -6.088 2.317 27.971 1.00 96.69 291 GLN A C 1
ATOM 2277 O O . GLN A 1 291 ? -6.677 3.178 28.625 1.00 96.69 291 GLN A O 1
ATOM 2282 N N . TRP A 1 292 ? -5.049 2.596 27.180 1.00 95.94 292 TRP A N 1
ATOM 2283 C CA . TRP A 1 292 ? -4.519 3.943 26.995 1.00 95.94 292 TRP A CA 1
ATOM 2284 C C . TRP A 1 292 ? -5.559 4.889 26.399 1.00 95.94 292 TRP A C 1
ATOM 2286 O O . TRP A 1 292 ? -5.701 6.019 26.879 1.00 95.94 292 TRP A O 1
ATOM 2296 N N . ARG A 1 293 ? -6.286 4.427 25.370 1.00 95.88 293 ARG A N 1
ATOM 2297 C CA . ARG A 1 293 ? -7.347 5.211 24.731 1.00 95.88 293 ARG A CA 1
ATOM 2298 C C . ARG A 1 293 ? -8.478 5.451 25.715 1.00 95.88 293 ARG A C 1
ATOM 2300 O O . ARG A 1 293 ? -8.875 6.594 25.894 1.00 95.88 293 ARG A O 1
ATOM 2307 N N . TRP A 1 294 ? -8.932 4.398 26.390 1.00 96.00 294 TRP A N 1
ATOM 2308 C CA . TRP A 1 294 ? -10.023 4.448 27.359 1.00 96.00 294 TRP A CA 1
ATOM 2309 C C . TRP A 1 294 ? -9.742 5.412 28.511 1.00 96.00 294 TRP A C 1
ATOM 2311 O O . TRP A 1 294 ? -10.604 6.195 28.878 1.00 96.00 294 TRP A O 1
ATOM 2321 N N . SER A 1 295 ? -8.521 5.424 29.057 1.00 94.94 295 SER A N 1
ATOM 2322 C CA . SER A 1 295 ? -8.174 6.324 30.166 1.00 94.94 295 SER A CA 1
ATOM 2323 C C . SER A 1 295 ? -8.128 7.806 29.771 1.00 94.94 295 SER A C 1
ATOM 2325 O O . SER A 1 295 ? -8.007 8.668 30.637 1.00 94.94 295 SER A O 1
ATOM 2327 N N . ARG A 1 296 ? -8.106 8.101 28.468 1.00 91.69 296 ARG A N 1
ATOM 2328 C CA . ARG A 1 296 ? -8.076 9.454 27.886 1.00 91.69 296 ARG A CA 1
ATOM 2329 C C . ARG A 1 296 ? -9.365 9.787 27.143 1.00 91.69 296 ARG A C 1
ATOM 2331 O O . ARG A 1 296 ? -9.491 10.880 26.600 1.00 91.69 296 ARG A O 1
ATOM 2338 N N . TRP A 1 297 ? -10.287 8.834 27.111 1.00 82.81 297 TRP A N 1
ATOM 2339 C CA . TRP A 1 297 ? -11.617 8.975 26.571 1.00 82.81 297 TRP A CA 1
ATOM 2340 C C . TRP A 1 297 ? -12.509 9.481 27.705 1.00 82.81 297 TRP A C 1
ATOM 2342 O O . TRP A 1 297 ? -12.640 8.820 28.733 1.00 82.81 297 TRP A O 1
ATOM 2352 N N . ALA A 1 298 ? -13.004 10.707 27.549 1.00 62.12 298 ALA A N 1
ATOM 2353 C CA . ALA A 1 298 ? -13.853 11.393 28.516 1.00 62.12 298 ALA A CA 1
ATOM 2354 C C . ALA A 1 298 ? -15.318 11.300 28.088 1.00 62.12 298 ALA A C 1
ATOM 2356 O O . ALA A 1 298 ? -15.601 11.649 26.917 1.00 62.12 298 ALA A O 1
#

pLDDT: mean 88.58, std 11.69, range [38.47, 98.38]

Secondary structure (DSSP, 8-state):
--HHHHHHHHHHHHHHHHHHHHHHHTTSPBPHHHHHHHTS--S-SSEEE-HHHHGGGSTTS---EEEEE-TTSSTTTB-SSEEEEEPP--S-HHHHHHHHHHHHHHHHTT--EEEEEEE-TTS-B-SS--SEEEEEEEEEEEEETTTTEEEEE--TTGGGGEE-GGGGTT-SB-----TT----PPEE-HHHHHHHHHHHHTS-S-SSS---GGGEEEEESS-GGGTB---GGGEEEEEHHHHHHHHTTSEEE-TTT-BEEEPTT--TTTTT-S-SBSTTSSSPPPHHHHHHHHTT--

Radius of gyration: 21.96 Å; chains: 1; bounding box: 56×39×58 Å